Protein AF-A0A1G2Z7C9-F1 (afdb_monomer_lite)

Foldseek 3Di:
DDDDDPPPQDDPDPDDPVRVVVVCVVLPDQDPLSVLLVVVCVVCPLNALVPDDPVVLVVLVVSLCVLVPPDPDPDPLSSLLVSLVSNLSSCLNNVPLVSNLVSLLVNLVSCVVSLVLVCLLVVLLVSLLSCLLSVVLVSSVSSLVSSLVSNPVSDDLVVLLVSLVVVVVVVSQQSSLSSLVSVCPDPPQDLLSNLSSLLSNLLSLLVLLVCLVCVPPPDDDSSNVSSNVSVVVVHDSVVSLVSSVVSLVSSVVSLVVDPDDDPVNVVSVVSSVVSVCVRPVNVVVVVVVVVVVPD

Structure (mmCIF, N/CA/C/O backbone):
data_AF-A0A1G2Z7C9-F1
#
_entry.id   AF-A0A1G2Z7C9-F1
#
loop_
_atom_site.group_PDB
_atom_site.id
_atom_site.type_symbol
_atom_site.label_atom_id
_atom_site.label_alt_id
_atom_site.label_comp_id
_atom_site.label_asym_id
_atom_site.label_entity_id
_atom_site.label_seq_id
_atom_site.pdbx_PDB_ins_code
_atom_site.Cartn_x
_atom_site.Cartn_y
_atom_site.Cartn_z
_atom_site.occupancy
_atom_site.B_iso_or_equiv
_atom_site.auth_seq_id
_atom_site.auth_comp_id
_atom_site.auth_asym_id
_atom_site.auth_atom_id
_atom_site.pdbx_PDB_model_num
ATOM 1 N N . MET A 1 1 ? -18.625 30.211 -4.243 1.00 33.31 1 MET A N 1
ATOM 2 C CA . MET A 1 1 ? -17.433 29.516 -4.780 1.00 33.31 1 MET A CA 1
ATOM 3 C C . MET A 1 1 ? -17.808 28.049 -4.970 1.00 33.31 1 MET A C 1
ATOM 5 O O . MET A 1 1 ? -17.954 27.344 -3.982 1.00 33.31 1 MET A O 1
ATOM 9 N N . LEU A 1 2 ? -18.087 27.620 -6.205 1.00 26.52 2 LEU A N 1
ATOM 10 C CA . LEU A 1 2 ? -18.465 26.236 -6.528 1.00 26.52 2 LEU A CA 1
ATOM 11 C C . LEU A 1 2 ? -17.230 25.333 -6.412 1.00 26.52 2 LEU A C 1
ATOM 13 O O . LEU A 1 2 ? -16.313 25.433 -7.223 1.00 26.52 2 LEU A O 1
ATOM 17 N N . ARG A 1 3 ? -17.193 24.457 -5.404 1.00 28.98 3 ARG A N 1
ATOM 18 C CA . ARG A 1 3 ? -16.236 23.346 -5.352 1.00 28.98 3 ARG A CA 1
ATOM 19 C C . ARG A 1 3 ? -16.891 22.147 -6.029 1.00 28.98 3 ARG A C 1
ATOM 21 O O . ARG A 1 3 ? -17.633 21.406 -5.400 1.00 28.98 3 ARG A O 1
ATOM 28 N N . SER A 1 4 ? -16.651 21.990 -7.328 1.00 27.64 4 SER A N 1
ATOM 29 C CA . SER A 1 4 ? -16.978 20.754 -8.043 1.00 27.64 4 SER A CA 1
ATOM 30 C C . SER A 1 4 ? -16.083 19.643 -7.490 1.00 27.64 4 SER A C 1
ATOM 32 O O . SER A 1 4 ? -14.889 19.599 -7.794 1.00 27.64 4 SER A O 1
ATOM 34 N N . VAL A 1 5 ? -16.644 18.746 -6.684 1.00 32.97 5 VAL A N 1
ATOM 35 C CA . VAL A 1 5 ? -16.007 17.465 -6.379 1.00 32.97 5 VAL A CA 1
ATOM 36 C C . VAL A 1 5 ? -16.444 16.506 -7.480 1.00 32.97 5 VAL A C 1
ATOM 38 O O . VAL A 1 5 ? -17.555 15.986 -7.449 1.00 32.97 5 VAL A O 1
ATOM 41 N N . ARG A 1 6 ? -15.588 16.285 -8.488 1.00 31.97 6 ARG A N 1
ATOM 42 C CA . ARG A 1 6 ? -15.769 15.147 -9.397 1.00 31.97 6 ARG A CA 1
ATOM 43 C C . ARG A 1 6 ? -15.480 13.880 -8.603 1.00 31.97 6 ARG A C 1
ATOM 45 O O . ARG A 1 6 ? -14.330 13.462 -8.480 1.00 31.97 6 ARG A O 1
ATOM 52 N N . LEU A 1 7 ? -16.529 13.295 -8.041 1.00 42.22 7 LEU A N 1
ATOM 53 C CA . LEU A 1 7 ? -16.510 11.919 -7.569 1.00 42.22 7 LEU A CA 1
ATOM 54 C C . LEU A 1 7 ? -16.530 11.032 -8.819 1.00 42.22 7 LEU A C 1
ATOM 56 O O . LEU A 1 7 ? -17.586 10.670 -9.327 1.00 42.22 7 LEU A O 1
ATOM 60 N N . TYR A 1 8 ? -15.349 10.775 -9.384 1.00 36.31 8 TYR A N 1
ATOM 61 C CA . TYR A 1 8 ? -15.195 9.834 -10.492 1.00 36.31 8 TYR A CA 1
ATOM 62 C C . TYR A 1 8 ? -15.723 8.459 -10.037 1.00 36.31 8 TYR A C 1
ATOM 64 O O . TYR A 1 8 ? -15.252 7.953 -9.020 1.00 36.31 8 TYR A O 1
ATOM 72 N N . ASN A 1 9 ? -16.676 7.895 -10.793 1.00 41.56 9 ASN A N 1
ATOM 73 C CA . ASN A 1 9 ? -17.298 6.55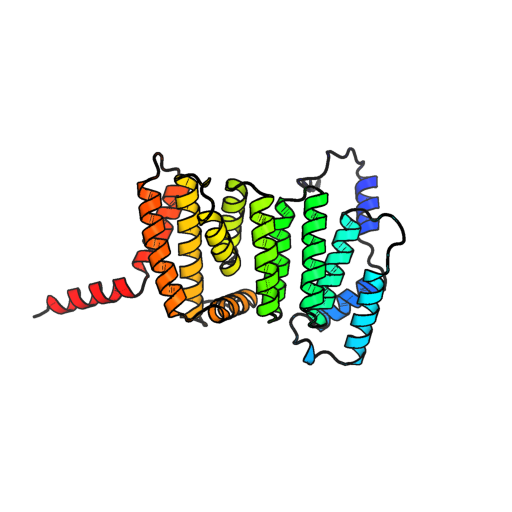8 -10.665 1.00 41.56 9 ASN A CA 1
ATOM 74 C C . ASN A 1 9 ? -18.692 6.451 -10.020 1.00 41.56 9 ASN A C 1
ATOM 76 O O . ASN A 1 9 ? -19.153 5.332 -9.817 1.00 41.56 9 ASN A O 1
ATOM 80 N N . PHE A 1 10 ? -19.418 7.543 -9.774 1.00 50.00 10 PHE A N 1
ATOM 81 C CA . PHE A 1 10 ? -20.865 7.427 -9.548 1.00 50.00 10 PHE A CA 1
ATOM 82 C C . PHE A 1 10 ? -21.634 7.819 -10.809 1.00 50.00 10 PHE A C 1
ATOM 84 O O . PHE A 1 10 ? -21.245 8.754 -11.509 1.00 50.00 10 PHE A O 1
ATOM 91 N N . ILE A 1 11 ? -22.696 7.057 -11.095 1.00 49.88 11 ILE A N 1
ATOM 92 C CA . ILE A 1 11 ? -23.750 7.361 -12.073 1.00 49.88 11 ILE A CA 1
ATOM 93 C C . ILE A 1 11 ? -24.030 8.864 -12.026 1.00 49.88 11 ILE A C 1
ATOM 95 O O . ILE A 1 11 ? -24.135 9.415 -10.927 1.00 49.88 11 ILE A O 1
ATOM 99 N N . GLU A 1 12 ? -24.121 9.517 -13.188 1.00 50.78 12 GLU A N 1
ATOM 100 C CA . GLU A 1 12 ? -24.500 10.927 -13.266 1.00 50.78 12 GLU A CA 1
ATOM 101 C C . GLU A 1 12 ? -25.836 11.097 -12.538 1.00 50.78 12 GLU A C 1
ATOM 103 O O . GLU A 1 12 ? -26.886 10.640 -12.983 1.00 50.78 12 GLU A O 1
ATOM 108 N N . CYS A 1 13 ? -25.754 11.636 -11.326 1.00 59.03 13 CYS A N 1
ATOM 109 C CA . CYS A 1 13 ? -26.887 11.796 -10.443 1.00 59.03 13 CYS A CA 1
ATOM 110 C C . CYS A 1 13 ? -27.314 13.247 -10.568 1.00 59.03 13 CYS A C 1
ATOM 112 O O . CYS A 1 13 ? -26.592 14.151 -10.136 1.00 59.03 13 CYS A O 1
ATOM 114 N N . GLU A 1 14 ? -28.480 13.471 -11.168 1.00 70.94 14 GLU A N 1
ATOM 115 C CA . GLU A 1 14 ? -29.161 14.757 -11.084 1.00 70.94 14 GLU A CA 1
ATOM 116 C C . GLU A 1 14 ? -29.649 14.950 -9.644 1.00 70.94 14 GLU A C 1
ATOM 118 O O . GLU A 1 14 ? -30.788 14.654 -9.291 1.00 70.94 14 GLU A O 1
ATOM 123 N N . ALA A 1 15 ? -28.743 15.408 -8.783 1.00 77.06 15 ALA A N 1
ATOM 124 C CA . ALA A 1 15 ? -29.046 15.784 -7.415 1.00 77.06 15 ALA A CA 1
ATOM 125 C C . ALA A 1 15 ? -29.027 17.307 -7.291 1.00 77.06 15 ALA A C 1
ATOM 127 O O . ALA A 1 15 ? -28.063 17.981 -7.666 1.00 77.06 15 ALA A O 1
ATOM 128 N N . VAL A 1 16 ? -30.084 17.865 -6.712 1.00 87.06 16 VAL A N 1
ATOM 129 C CA . VAL A 1 16 ? -30.107 19.281 -6.334 1.00 87.06 16 VAL A CA 1
ATOM 130 C C . VAL A 1 16 ? -29.111 19.486 -5.187 1.00 87.06 16 VAL A C 1
ATOM 132 O O . VAL A 1 16 ? -28.965 18.616 -4.331 1.00 87.06 16 VAL A O 1
ATOM 135 N N . MET A 1 17 ? -28.454 20.649 -5.113 1.00 81.44 17 MET A N 1
ATOM 136 C CA . MET A 1 17 ? -27.475 20.963 -4.054 1.00 81.44 17 MET A CA 1
ATOM 137 C C . MET A 1 17 ? -27.990 20.633 -2.641 1.00 81.44 17 MET A C 1
ATOM 139 O O . MET A 1 17 ? -27.261 20.075 -1.828 1.00 81.44 17 MET A O 1
ATOM 143 N N . ALA A 1 18 ? -29.273 20.895 -2.374 1.00 84.00 18 ALA A N 1
ATOM 144 C CA . ALA A 1 18 ? -29.915 20.572 -1.102 1.00 84.00 18 ALA A CA 1
ATOM 145 C C . ALA A 1 18 ? -29.929 19.062 -0.784 1.00 84.00 18 ALA A C 1
ATOM 147 O O . ALA A 1 18 ? -29.776 18.687 0.374 1.00 84.00 18 ALA A O 1
ATOM 148 N N . GLN A 1 19 ? -30.078 18.193 -1.789 1.00 80.69 19 GLN A N 1
ATOM 149 C CA . GLN A 1 19 ? -30.014 16.737 -1.618 1.00 80.69 19 GLN A CA 1
ATOM 150 C C . GLN A 1 19 ? -28.581 16.280 -1.340 1.00 80.69 19 GLN A C 1
ATOM 152 O O . GLN A 1 19 ? -28.369 15.461 -0.451 1.00 80.69 19 GLN A O 1
ATOM 157 N N . ILE A 1 20 ? -27.597 16.858 -2.039 1.00 80.38 20 ILE A N 1
ATOM 158 C CA . ILE A 1 20 ? -26.174 16.584 -1.788 1.00 80.38 20 ILE A CA 1
ATOM 159 C C . ILE A 1 20 ? -25.810 16.989 -0.359 1.00 80.38 20 ILE A C 1
ATOM 161 O O . ILE A 1 20 ? -25.174 16.218 0.352 1.00 80.38 20 ILE A O 1
ATOM 165 N N . GLU A 1 21 ? -26.236 18.170 0.092 1.00 80.88 21 GLU A N 1
ATOM 166 C CA . GLU A 1 21 ? -26.001 18.618 1.464 1.00 80.88 21 GLU A CA 1
ATOM 167 C C . GLU A 1 21 ? -26.726 17.758 2.500 1.00 80.88 21 GLU A C 1
ATOM 169 O O . GLU A 1 21 ? -26.152 17.467 3.547 1.00 80.88 21 GLU A O 1
ATOM 174 N N . ALA A 1 22 ? -27.972 17.356 2.237 1.00 82.56 22 ALA A N 1
ATOM 175 C CA . ALA A 1 22 ? -28.731 16.499 3.141 1.00 82.56 22 ALA A CA 1
ATOM 176 C C . ALA A 1 22 ? -28.072 15.121 3.288 1.00 82.56 22 ALA A C 1
ATOM 178 O O . ALA A 1 22 ? -27.868 14.664 4.413 1.00 82.56 22 ALA A O 1
ATOM 179 N N . GLU A 1 23 ? -27.663 14.496 2.181 1.00 78.88 23 GLU A N 1
ATOM 180 C CA . GLU A 1 23 ? -26.933 13.227 2.214 1.00 78.88 23 GLU A CA 1
ATOM 181 C C . GLU A 1 23 ? -25.545 13.389 2.830 1.00 78.88 23 GLU A C 1
ATOM 183 O O . GLU A 1 23 ? -25.156 12.580 3.666 1.00 78.88 23 GLU A O 1
ATOM 188 N N . ALA A 1 24 ? -24.814 14.463 2.517 1.00 77.81 24 ALA A N 1
ATOM 189 C CA . ALA A 1 24 ? -23.530 14.744 3.151 1.00 77.81 24 ALA A CA 1
ATOM 190 C C . ALA A 1 24 ? -23.682 14.890 4.670 1.00 77.81 24 ALA A C 1
ATOM 192 O O . ALA A 1 24 ? -22.911 14.286 5.409 1.00 77.81 24 ALA A O 1
ATOM 193 N N . ARG A 1 25 ? -24.703 15.615 5.153 1.00 79.75 25 ARG A N 1
ATOM 194 C CA . ARG A 1 25 ? -25.000 15.734 6.591 1.00 79.75 25 ARG A CA 1
ATOM 195 C C . ARG A 1 25 ? -25.340 14.377 7.198 1.00 79.75 25 ARG A C 1
ATOM 197 O O . ARG A 1 25 ? -24.748 14.018 8.214 1.00 79.75 25 ARG A O 1
ATOM 204 N N . ARG A 1 26 ? -26.219 13.607 6.546 1.00 79.31 26 ARG A N 1
ATOM 205 C CA . ARG A 1 26 ? -26.619 12.260 6.981 1.00 79.31 26 ARG A CA 1
ATOM 206 C C . ARG A 1 26 ? -25.425 11.310 7.076 1.00 79.31 26 ARG A C 1
ATOM 208 O O . ARG A 1 26 ? -25.323 10.560 8.038 1.00 79.31 26 ARG A O 1
ATOM 215 N N . HIS A 1 27 ? -24.504 11.376 6.120 1.00 71.88 27 HIS A N 1
ATOM 216 C CA . HIS A 1 27 ? -23.297 10.552 6.083 1.00 71.88 27 HIS A CA 1
ATOM 217 C C . HIS A 1 27 ? -22.156 11.080 6.965 1.00 71.88 27 HIS A C 1
ATOM 219 O O . HIS A 1 27 ? -21.284 10.304 7.349 1.00 71.88 27 HIS A O 1
ATOM 225 N N . SER A 1 28 ? -22.159 12.372 7.304 1.00 74.06 28 SER A N 1
ATOM 226 C CA . SER A 1 28 ? -21.161 12.993 8.186 1.00 74.06 28 SER A CA 1
ATOM 227 C C . SER A 1 28 ? -21.458 12.825 9.676 1.00 74.06 28 SER A C 1
ATOM 229 O O . SER A 1 28 ? -20.576 13.077 10.495 1.00 74.06 28 SER A O 1
ATOM 231 N N . ALA A 1 29 ? -22.683 12.430 10.037 1.00 79.38 29 ALA A N 1
ATOM 232 C CA . ALA A 1 29 ? -23.044 12.202 11.426 1.00 79.38 29 ALA A CA 1
ATOM 233 C C . ALA A 1 29 ? -22.283 10.982 11.968 1.00 79.38 29 ALA A C 1
ATOM 235 O O . ALA A 1 29 ? -22.366 9.878 11.422 1.00 79.38 29 ALA A O 1
ATOM 236 N N . PHE A 1 30 ? -21.522 11.204 13.036 1.00 83.56 30 PHE A N 1
ATOM 237 C CA . PHE A 1 30 ? -20.891 10.144 13.809 1.00 83.56 30 PHE A CA 1
ATOM 238 C C . PHE A 1 30 ? -21.824 9.778 14.959 1.00 83.56 30 PHE A C 1
ATOM 240 O O . PHE A 1 30 ? -22.215 10.641 15.747 1.00 83.56 30 PHE A O 1
ATOM 247 N N . GLU A 1 31 ? -22.197 8.507 15.040 1.00 90.19 31 GLU A N 1
ATOM 248 C CA . GLU A 1 31 ? -22.935 7.979 16.181 1.00 90.19 31 GLU A CA 1
ATOM 249 C C . GLU A 1 31 ? -22.009 7.877 17.402 1.00 90.19 31 GLU A C 1
ATOM 251 O O . GLU A 1 31 ? -20.783 7.949 17.282 1.00 90.19 31 GLU A O 1
ATOM 256 N N . ALA A 1 32 ? -22.577 7.683 18.596 1.00 94.25 32 ALA A N 1
ATOM 257 C CA . ALA A 1 32 ? -21.791 7.590 19.830 1.00 94.25 32 ALA A CA 1
ATOM 258 C C . ALA A 1 32 ? -20.689 6.513 19.744 1.00 94.25 32 ALA A C 1
ATOM 260 O O . ALA A 1 32 ? -19.557 6.751 20.159 1.00 94.25 32 ALA A O 1
ATOM 261 N N . ASN A 1 33 ? -20.991 5.368 19.123 1.00 95.44 33 ASN A N 1
ATOM 262 C CA . ASN A 1 33 ? -20.024 4.288 18.922 1.00 95.44 33 ASN A CA 1
ATOM 263 C C . ASN A 1 33 ? -18.947 4.638 17.886 1.00 95.44 33 ASN A C 1
ATOM 265 O O . ASN A 1 33 ? -17.791 4.259 18.066 1.00 95.44 33 ASN A O 1
ATOM 269 N N . ASP A 1 34 ? -19.287 5.394 16.834 1.00 93.25 34 ASP A N 1
ATOM 270 C CA . ASP A 1 34 ? -18.282 5.882 15.884 1.00 93.25 34 ASP A CA 1
ATOM 271 C C . ASP A 1 34 ? -17.302 6.838 16.579 1.00 93.25 34 ASP A C 1
ATOM 273 O O . ASP A 1 34 ? -16.087 6.741 16.392 1.00 93.25 34 ASP A O 1
ATOM 277 N N . MET A 1 35 ? -17.832 7.759 17.392 1.00 95.69 35 MET A N 1
ATOM 278 C CA . MET A 1 35 ? -17.025 8.710 18.155 1.00 95.69 35 MET A CA 1
ATOM 279 C C . MET A 1 35 ? -16.110 7.981 19.132 1.00 95.69 35 MET A C 1
ATOM 281 O O . MET A 1 35 ? -14.910 8.248 19.148 1.00 95.69 35 MET A O 1
ATOM 285 N N . LYS A 1 36 ? -16.642 6.994 19.861 1.00 97.69 36 LYS A N 1
ATOM 286 C CA . LYS A 1 36 ? -15.849 6.205 20.802 1.00 97.69 36 LYS A CA 1
ATOM 287 C C . LYS A 1 36 ? -14.743 5.407 20.109 1.00 97.69 36 LYS A C 1
ATOM 289 O O . LYS A 1 36 ? -13.610 5.397 20.583 1.00 97.69 36 LYS A O 1
ATOM 294 N N . CYS A 1 37 ? -15.037 4.784 18.966 1.00 96.94 37 CYS A N 1
ATOM 295 C CA . CYS A 1 37 ? -14.026 4.098 18.160 1.00 96.94 37 CYS A CA 1
ATOM 296 C C . CYS A 1 37 ? -12.919 5.060 17.709 1.00 96.94 37 CYS A C 1
ATOM 298 O O . CYS A 1 37 ? -11.742 4.713 17.750 1.00 96.94 37 CYS A O 1
ATOM 300 N N . ARG A 1 38 ? -13.284 6.277 17.291 1.00 96.06 38 ARG A N 1
ATOM 301 C CA . ARG A 1 38 ? -12.324 7.296 16.858 1.00 96.06 38 ARG A CA 1
ATOM 302 C C . ARG A 1 38 ? -11.450 7.805 18.004 1.00 96.06 38 ARG A C 1
ATOM 304 O O . ARG A 1 38 ? -10.264 8.024 17.783 1.00 96.06 38 ARG A O 1
ATOM 311 N N . GLU A 1 39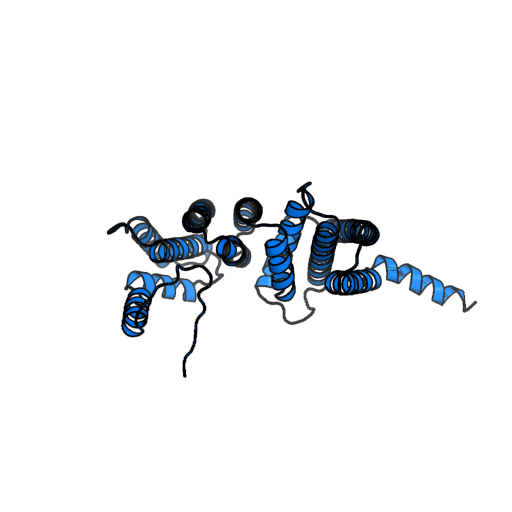 ? -12.017 8.006 19.190 1.00 97.81 39 GLU A N 1
ATOM 312 C CA . GLU A 1 39 ? -11.263 8.386 20.392 1.00 97.81 39 GLU A CA 1
ATOM 313 C C . GLU A 1 39 ? -10.192 7.342 20.711 1.00 97.81 39 GLU A C 1
ATOM 315 O O . GLU A 1 39 ? -9.017 7.690 20.808 1.00 97.81 39 GLU A O 1
ATOM 320 N N . LEU A 1 40 ? -10.581 6.063 20.756 1.00 98.12 40 LEU A N 1
ATOM 321 C CA . LEU A 1 40 ? -9.652 4.956 20.987 1.00 98.12 40 LEU A CA 1
ATOM 322 C C . LEU A 1 40 ? -8.604 4.859 19.873 1.00 98.12 40 LEU A C 1
ATOM 324 O O . LEU A 1 40 ? -7.423 4.694 20.158 1.00 98.12 40 LEU A O 1
ATOM 328 N N . LEU A 1 41 ? -8.998 5.031 18.607 1.00 97.06 41 LEU A N 1
ATOM 329 C CA . LEU A 1 41 ? -8.052 5.022 17.491 1.00 97.06 41 LEU A CA 1
ATOM 330 C C . LEU A 1 41 ? -6.995 6.119 17.624 1.00 97.06 41 LEU A C 1
ATOM 332 O O . LEU A 1 41 ? -5.829 5.857 17.363 1.00 97.06 41 LEU A O 1
ATOM 336 N N . LEU A 1 42 ? -7.382 7.335 18.017 1.00 97.00 42 LEU A N 1
ATOM 337 C CA . LEU A 1 42 ? -6.440 8.439 18.225 1.00 97.00 42 LEU A CA 1
ATOM 338 C C . LEU A 1 42 ? -5.539 8.199 19.439 1.00 97.00 42 LEU A C 1
ATOM 340 O O . LEU A 1 42 ? -4.358 8.535 19.399 1.00 97.00 42 LEU A O 1
ATOM 344 N N . GLU A 1 43 ? -6.084 7.616 20.503 1.00 98.00 43 GLU A N 1
ATOM 345 C CA . GLU A 1 43 ? -5.342 7.294 21.720 1.00 98.00 43 GLU A CA 1
ATOM 346 C C . GLU A 1 43 ? -4.327 6.162 21.511 1.00 98.00 43 GLU A C 1
ATOM 348 O O . GLU A 1 43 ? -3.230 6.198 22.079 1.00 98.00 43 GLU A O 1
ATOM 353 N N . TYR A 1 44 ? -4.671 5.174 20.683 1.00 97.81 44 TYR A N 1
ATOM 354 C CA . TYR A 1 44 ? -3.896 3.952 20.479 1.00 97.81 44 TYR A CA 1
ATOM 355 C C . TYR A 1 44 ? -3.211 3.863 19.112 1.00 97.81 44 TYR A C 1
ATOM 357 O O . TYR A 1 44 ? -2.609 2.834 18.820 1.00 97.81 44 TYR A O 1
ATOM 365 N N . TRP A 1 45 ? -3.252 4.917 18.289 1.00 96.75 45 TRP A N 1
ATOM 366 C CA . TRP A 1 45 ? -2.682 4.913 16.937 1.00 96.75 45 TRP A CA 1
ATOM 367 C C . TRP A 1 45 ? -1.227 4.426 16.931 1.00 96.75 45 TRP A C 1
ATOM 369 O O . TRP A 1 45 ? -0.363 5.037 17.561 1.00 96.75 45 TRP A O 1
ATOM 379 N N . LEU A 1 46 ? -0.975 3.328 16.208 1.00 94.75 46 LEU A N 1
ATOM 380 C CA . LEU A 1 46 ? 0.335 2.677 16.057 1.00 94.75 46 LEU A CA 1
ATOM 381 C C . LEU A 1 46 ? 0.984 2.190 17.364 1.00 94.75 46 LEU A C 1
ATOM 383 O O . LEU A 1 46 ? 2.179 1.887 17.378 1.00 94.75 46 LEU A O 1
ATOM 387 N N . LYS A 1 47 ? 0.225 2.080 18.459 1.00 95.81 47 LYS A N 1
ATOM 388 C CA . LYS A 1 47 ? 0.704 1.406 19.670 1.00 95.81 47 LYS A CA 1
ATOM 389 C C . LYS A 1 47 ? 0.673 -0.106 19.475 1.00 95.81 47 LYS A C 1
ATOM 391 O O . LYS A 1 47 ? -0.139 -0.628 18.715 1.00 95.81 47 LYS A O 1
ATOM 396 N N . ASN A 1 48 ? 1.543 -0.830 20.175 1.00 95.44 48 ASN A N 1
ATOM 397 C CA . ASN A 1 48 ? 1.455 -2.285 20.178 1.00 95.44 48 ASN A CA 1
ATOM 398 C C . ASN A 1 48 ? 0.116 -2.688 20.831 1.00 95.44 48 ASN A C 1
ATOM 400 O O . ASN A 1 48 ? -0.196 -2.161 21.901 1.00 95.44 48 ASN A O 1
ATOM 404 N N . PRO A 1 49 ? -0.672 -3.614 20.251 1.00 96.06 49 PRO A N 1
ATOM 405 C CA . PRO A 1 49 ? -1.897 -4.116 20.879 1.00 96.06 49 PRO A CA 1
ATOM 406 C C . PRO A 1 49 ? -1.711 -4.594 22.329 1.00 96.06 49 PRO A C 1
ATOM 408 O O . PRO A 1 49 ? -2.633 -4.501 23.137 1.00 96.06 49 PRO A O 1
ATOM 411 N N . GLN A 1 50 ? -0.510 -5.065 22.687 1.00 96.69 50 GLN A N 1
ATOM 412 C CA . GLN A 1 50 ? -0.162 -5.480 24.053 1.00 96.69 50 GLN A CA 1
ATOM 413 C C . GLN A 1 50 ? -0.074 -4.315 25.054 1.00 96.69 50 GLN A C 1
ATOM 415 O O . GLN A 1 50 ? -0.191 -4.546 26.256 1.00 96.69 50 GLN A O 1
ATOM 420 N N . ASP A 1 51 ? 0.094 -3.081 24.573 1.00 97.31 51 ASP A N 1
ATOM 421 C CA . ASP A 1 51 ? 0.186 -1.871 25.397 1.00 97.31 51 ASP A CA 1
ATOM 422 C C . ASP A 1 51 ? -1.194 -1.253 25.695 1.00 97.31 51 ASP A C 1
ATOM 424 O O . ASP A 1 51 ? -1.286 -0.258 26.419 1.00 97.31 51 ASP A O 1
ATOM 428 N N . ILE A 1 52 ? -2.279 -1.804 25.135 1.00 97.69 52 ILE A N 1
ATOM 429 C CA . ILE A 1 52 ? -3.637 -1.291 25.345 1.00 97.69 52 ILE A CA 1
ATOM 430 C C . ILE A 1 52 ? -4.185 -1.804 26.689 1.00 97.69 52 ILE A C 1
ATOM 432 O O . ILE A 1 52 ? -4.205 -3.016 26.926 1.00 97.69 52 ILE A O 1
ATOM 436 N N . PRO A 1 53 ? -4.685 -0.920 27.577 1.00 98.19 53 PRO A N 1
ATOM 437 C CA . PRO A 1 53 ? -5.277 -1.317 28.848 1.00 98.19 53 PRO A CA 1
ATOM 438 C C . PRO A 1 53 ? -6.422 -2.332 28.674 1.00 98.19 53 PRO A C 1
ATOM 440 O O . PRO A 1 53 ? -7.271 -2.155 27.797 1.00 98.19 53 PRO A O 1
ATOM 443 N N . PRO A 1 54 ? -6.549 -3.348 29.553 1.00 98.00 54 PRO A N 1
ATOM 444 C CA . PRO A 1 54 ? -7.594 -4.371 29.431 1.00 98.00 54 PRO A CA 1
ATOM 445 C C . PRO A 1 54 ? -9.031 -3.828 29.352 1.00 98.00 54 PRO A C 1
ATOM 447 O O . PRO A 1 54 ? -9.877 -4.419 28.681 1.00 98.00 54 PRO A O 1
ATOM 450 N N . ALA A 1 55 ? -9.316 -2.704 30.020 1.00 97.94 55 ALA A N 1
ATOM 451 C CA . ALA A 1 55 ? -10.625 -2.049 29.967 1.00 97.94 55 ALA A CA 1
ATOM 452 C C . ALA A 1 55 ? -10.961 -1.533 28.555 1.00 97.94 55 ALA A C 1
ATOM 454 O O . ALA A 1 55 ? -12.075 -1.732 28.064 1.00 97.94 55 ALA A O 1
ATOM 455 N N . ASP A 1 56 ? -9.983 -0.944 27.869 1.00 98.44 56 ASP A N 1
ATOM 456 C CA . ASP A 1 56 ? -10.163 -0.458 26.504 1.00 98.44 56 ASP A CA 1
ATOM 457 C C . ASP A 1 56 ? -10.165 -1.602 25.498 1.00 98.44 56 ASP A C 1
ATOM 459 O O . ASP A 1 56 ? -10.955 -1.575 24.561 1.00 98.44 56 ASP A O 1
ATOM 463 N N . VAL A 1 57 ? -9.402 -2.675 25.737 1.00 98.38 57 VAL A N 1
ATOM 464 C CA . VAL A 1 57 ? -9.510 -3.908 24.940 1.00 98.38 57 VAL A CA 1
ATOM 465 C C . VAL A 1 57 ? -10.934 -4.477 24.987 1.00 98.38 57 VAL A C 1
ATOM 467 O O . VAL A 1 57 ? -11.470 -4.886 23.956 1.00 98.38 57 VAL A O 1
ATOM 470 N N . ASN A 1 58 ? -11.583 -4.487 26.155 1.00 98.25 58 ASN A N 1
ATOM 471 C CA . ASN A 1 58 ? -12.981 -4.917 26.259 1.00 98.25 58 ASN A CA 1
ATOM 472 C C . ASN A 1 58 ? -13.918 -3.977 25.490 1.00 98.25 58 ASN A C 1
ATOM 474 O O . ASN A 1 58 ? -14.753 -4.454 24.723 1.00 98.25 58 ASN A O 1
ATOM 478 N N . THR A 1 59 ? -13.708 -2.664 25.601 1.00 98.44 59 THR A N 1
ATOM 479 C CA . THR A 1 59 ? -14.473 -1.665 24.838 1.00 98.44 59 THR A CA 1
ATOM 480 C C . THR A 1 59 ? -14.312 -1.860 23.324 1.00 98.44 59 THR A C 1
ATOM 482 O O . THR A 1 59 ? -15.294 -1.850 22.586 1.00 98.44 59 THR A O 1
ATOM 485 N N . LEU A 1 60 ? -13.092 -2.106 22.839 1.00 98.50 60 LEU A N 1
ATOM 486 C CA . LEU A 1 60 ? -12.811 -2.390 21.429 1.00 98.50 60 LEU A CA 1
ATOM 487 C C . LEU A 1 60 ? -13.539 -3.652 20.945 1.00 98.50 60 LEU A C 1
ATOM 489 O O . LEU A 1 60 ? -14.101 -3.660 19.849 1.00 98.50 60 LEU A O 1
ATOM 493 N N . ARG A 1 61 ? -13.584 -4.710 21.765 1.00 98.44 61 ARG A N 1
ATOM 494 C CA . ARG A 1 61 ? -14.333 -5.939 21.448 1.00 98.44 61 ARG A CA 1
ATOM 495 C C . ARG A 1 61 ? -15.836 -5.691 21.376 1.00 98.44 61 ARG A C 1
ATOM 497 O O . ARG A 1 61 ? -16.480 -6.193 20.457 1.00 98.44 61 ARG A O 1
ATOM 504 N N . GLU A 1 62 ? -16.389 -4.920 22.307 1.00 98.25 62 GLU A N 1
ATOM 505 C CA . GLU A 1 62 ? -17.803 -4.530 22.302 1.00 98.25 62 GLU A CA 1
ATOM 506 C C . GLU A 1 62 ? -18.157 -3.713 21.057 1.00 98.25 62 GLU A C 1
ATOM 508 O O . GLU A 1 62 ? -19.135 -4.026 20.375 1.00 98.25 62 GLU A O 1
ATOM 513 N N . LEU A 1 63 ? -17.320 -2.735 20.698 1.00 98.06 63 LEU A N 1
ATOM 514 C CA . LEU A 1 63 ? -17.470 -1.963 19.465 1.00 98.06 63 LEU A CA 1
ATOM 515 C C . LEU A 1 63 ? -17.403 -2.866 18.231 1.00 98.06 63 LEU A C 1
ATOM 517 O O . LEU A 1 63 ? -18.254 -2.754 17.350 1.00 98.06 63 LEU A O 1
ATOM 521 N N . ARG A 1 64 ? -16.452 -3.807 18.175 1.00 97.94 64 ARG A N 1
ATOM 522 C CA . ARG A 1 64 ? -16.339 -4.756 17.059 1.00 97.94 64 ARG A CA 1
ATOM 523 C C . ARG A 1 64 ? -17.596 -5.608 16.914 1.00 97.94 64 ARG A C 1
ATOM 525 O O . ARG A 1 64 ? -18.124 -5.722 15.811 1.00 97.94 64 ARG A O 1
ATOM 532 N N . MET A 1 65 ? -18.115 -6.153 18.017 1.00 97.00 65 MET A N 1
ATOM 533 C CA . MET A 1 65 ? -19.376 -6.905 18.015 1.00 97.00 65 MET A CA 1
ATOM 534 C C . MET A 1 65 ? -20.554 -6.040 17.563 1.00 97.00 65 MET A C 1
ATOM 536 O O . MET A 1 65 ? -21.374 -6.494 16.767 1.00 97.00 65 MET A O 1
ATOM 540 N N . HIS A 1 66 ? -20.621 -4.790 18.028 1.00 95.94 66 HIS A N 1
ATOM 541 C CA . HIS A 1 66 ? -21.650 -3.846 17.614 1.00 95.94 66 HIS A CA 1
ATOM 542 C C . HIS A 1 66 ? -21.607 -3.607 16.100 1.00 95.94 66 HIS A C 1
ATOM 544 O O . HIS A 1 66 ? -22.598 -3.850 15.416 1.00 95.94 66 HIS A O 1
ATOM 550 N N . PHE A 1 67 ? -20.459 -3.204 15.550 1.00 94.88 67 PHE A N 1
ATOM 551 C CA . PHE A 1 67 ? -20.342 -2.928 14.118 1.00 94.88 67 PHE A CA 1
ATOM 552 C C . PHE A 1 67 ? -20.536 -4.179 13.258 1.00 94.88 67 PHE A C 1
ATOM 554 O O . PHE A 1 67 ? -21.140 -4.073 12.195 1.00 94.88 67 PHE A O 1
ATOM 561 N N . ALA A 1 68 ? -20.110 -5.360 13.711 1.00 94.38 68 ALA A N 1
ATOM 562 C CA . ALA A 1 68 ? -20.381 -6.615 13.011 1.00 94.38 68 ALA A CA 1
ATOM 563 C C . ALA A 1 68 ? -21.881 -6.982 13.012 1.00 94.38 68 ALA A C 1
ATOM 565 O O . ALA A 1 68 ? -22.383 -7.525 12.028 1.00 94.38 68 ALA A O 1
ATOM 566 N N . GLY A 1 69 ? -22.601 -6.670 14.097 1.00 91.12 69 GLY A N 1
ATOM 567 C CA . GLY A 1 69 ? -24.020 -6.993 14.278 1.00 91.12 69 GLY A CA 1
ATOM 568 C C . GLY A 1 69 ? -25.007 -5.984 13.681 1.00 91.12 69 GLY A C 1
ATOM 569 O O . GLY A 1 69 ? -26.164 -6.333 13.437 1.00 91.12 69 GLY A O 1
ATOM 570 N N . THR A 1 70 ? -24.593 -4.742 13.418 1.00 82.62 70 THR A N 1
ATOM 571 C CA . THR A 1 70 ? -25.486 -3.710 12.872 1.00 82.62 70 THR A CA 1
ATOM 572 C C . THR A 1 70 ? -25.855 -4.023 11.415 1.00 82.62 70 THR A C 1
ATOM 574 O O . THR A 1 70 ? -25.081 -3.801 10.479 1.00 82.62 70 THR A O 1
ATOM 577 N N . SER A 1 71 ? -27.071 -4.546 11.227 1.00 66.88 71 SER A N 1
ATOM 578 C CA . SER A 1 71 ? -27.701 -4.842 9.931 1.00 66.88 71 SER A CA 1
ATOM 579 C C . SER A 1 71 ? -29.180 -4.429 9.938 1.00 66.88 71 SER A C 1
ATOM 581 O O . SER A 1 71 ? -30.072 -5.260 9.789 1.00 66.88 71 SER A O 1
ATOM 583 N N . THR A 1 72 ? -29.475 -3.150 10.176 1.00 52.22 72 THR A N 1
ATOM 584 C CA . THR A 1 72 ? -30.859 -2.681 10.401 1.00 52.22 72 THR A CA 1
ATOM 585 C C . THR A 1 72 ? -31.604 -2.211 9.140 1.00 52.22 72 THR A C 1
ATOM 587 O O . THR A 1 72 ? -32.796 -1.936 9.202 1.00 52.22 72 THR A O 1
ATOM 590 N N . ALA A 1 73 ? -30.956 -2.192 7.976 1.00 63.53 73 ALA A N 1
ATOM 591 C CA . ALA A 1 73 ? -31.543 -1.986 6.643 1.00 63.53 73 ALA A CA 1
ATOM 592 C C . ALA A 1 73 ? -30.542 -2.518 5.598 1.00 63.53 73 ALA A C 1
ATOM 594 O O . ALA A 1 73 ? -29.377 -2.661 5.971 1.00 63.53 73 ALA A O 1
ATOM 595 N N . PRO A 1 74 ? -30.912 -2.799 4.327 1.00 69.00 74 PRO A N 1
ATOM 596 C CA . PRO A 1 74 ? -29.915 -3.084 3.294 1.00 69.00 74 PRO A CA 1
ATOM 597 C C . PRO A 1 74 ? -28.999 -1.857 3.169 1.00 69.00 74 PRO A C 1
ATOM 599 O O . PRO A 1 74 ? -29.440 -0.825 2.654 1.00 69.00 74 PRO A O 1
ATOM 602 N N . PRO A 1 75 ? -27.760 -1.903 3.694 1.00 76.06 75 PRO A N 1
ATOM 603 C CA . PRO A 1 75 ? -26.933 -0.715 3.766 1.00 76.06 75 PRO A CA 1
ATOM 604 C C . PRO A 1 75 ? -26.480 -0.384 2.352 1.00 76.06 75 PRO A C 1
ATOM 606 O O . PRO A 1 75 ? -26.161 -1.284 1.568 1.00 76.06 75 PRO A O 1
ATOM 609 N N . ASN A 1 76 ? -26.417 0.902 2.016 1.00 86.88 76 ASN A N 1
ATOM 610 C CA . ASN A 1 76 ? -25.802 1.280 0.750 1.00 86.88 76 ASN A CA 1
ATOM 611 C C . ASN A 1 76 ? -24.290 0.974 0.778 1.00 86.88 76 ASN A C 1
ATOM 613 O O . ASN A 1 76 ? -23.694 0.755 1.838 1.00 86.88 76 ASN A O 1
ATOM 617 N N . ALA A 1 77 ? -23.651 0.955 -0.394 1.00 88.19 77 ALA A N 1
ATOM 618 C CA . ALA A 1 77 ? -22.229 0.630 -0.510 1.00 88.19 77 ALA A CA 1
ATOM 619 C C . ALA A 1 77 ? -21.341 1.511 0.387 1.00 88.19 77 ALA A C 1
ATOM 621 O O . ALA A 1 77 ? -20.404 1.010 1.002 1.00 88.19 77 ALA A O 1
ATOM 622 N N . GLY A 1 78 ? -21.670 2.800 0.526 1.00 88.06 78 GLY A N 1
ATOM 623 C CA . GLY A 1 78 ? -20.942 3.732 1.387 1.00 88.06 78 GLY A CA 1
ATOM 624 C C . GLY A 1 78 ? -21.039 3.386 2.875 1.00 88.06 78 GLY A C 1
ATOM 625 O O . GLY A 1 78 ? -20.029 3.409 3.574 1.00 88.06 78 GLY A O 1
ATOM 626 N N . GLN A 1 79 ? -22.224 3.011 3.362 1.00 87.44 79 GLN A N 1
ATOM 627 C CA . GLN A 1 79 ? -22.422 2.562 4.746 1.00 87.44 79 GLN A CA 1
ATOM 628 C C . GLN A 1 79 ? -21.680 1.253 5.024 1.00 87.44 79 GLN A C 1
ATOM 630 O O . GLN A 1 79 ? -21.018 1.132 6.054 1.00 87.44 79 GLN A O 1
ATOM 635 N N . ASN A 1 80 ? -21.723 0.304 4.084 1.00 91.12 80 ASN A N 1
ATOM 636 C CA . ASN A 1 80 ? -20.961 -0.939 4.195 1.00 91.12 80 ASN A CA 1
ATOM 637 C C . ASN A 1 80 ? -19.447 -0.683 4.194 1.00 91.12 80 ASN A C 1
ATOM 639 O O . ASN A 1 80 ? -18.737 -1.273 5.004 1.00 91.12 80 ASN A O 1
ATOM 643 N N . LEU A 1 81 ? -18.957 0.227 3.346 1.00 91.88 81 LEU A N 1
ATOM 644 C CA . LEU A 1 81 ? -17.545 0.615 3.323 1.00 91.88 81 LEU A CA 1
ATOM 645 C C . LEU A 1 81 ? -17.124 1.300 4.624 1.00 91.88 81 LEU A C 1
ATOM 647 O O . LEU A 1 81 ? -16.074 0.959 5.160 1.00 91.88 81 LEU A O 1
ATOM 651 N N . LYS A 1 82 ? -17.938 2.223 5.161 1.00 91.94 82 LYS A N 1
ATOM 652 C CA . LYS A 1 82 ? -17.685 2.848 6.472 1.00 91.94 82 LYS A CA 1
ATOM 653 C C . LYS A 1 82 ? -17.552 1.771 7.548 1.00 91.94 82 LYS A C 1
ATOM 655 O O . LYS A 1 82 ? -16.545 1.745 8.242 1.00 91.94 82 LYS A O 1
ATOM 660 N N . ARG A 1 83 ? -18.521 0.854 7.625 1.00 93.62 83 ARG A N 1
ATOM 661 C CA . ARG A 1 83 ? -18.537 -0.243 8.601 1.00 93.62 83 ARG A CA 1
ATOM 662 C C . ARG A 1 83 ? -17.298 -1.130 8.501 1.00 93.62 83 ARG A C 1
ATOM 664 O O . ARG A 1 83 ? -16.659 -1.371 9.514 1.00 93.62 83 ARG A O 1
ATOM 671 N N . ILE A 1 84 ? -16.941 -1.589 7.299 1.00 95.75 84 ILE A N 1
ATOM 672 C CA . ILE A 1 84 ? -15.758 -2.441 7.111 1.00 95.75 84 ILE A CA 1
ATOM 673 C C . ILE A 1 84 ? -14.476 -1.679 7.465 1.00 95.75 84 ILE A C 1
ATOM 675 O O . ILE A 1 84 ? -13.620 -2.226 8.146 1.00 95.75 84 ILE A O 1
ATOM 679 N N . ASN A 1 85 ? -14.354 -0.403 7.087 1.00 95.50 85 ASN A N 1
ATOM 680 C CA . ASN A 1 85 ? -13.198 0.408 7.479 1.00 95.50 85 ASN A CA 1
ATOM 681 C C . ASN A 1 85 ? -13.085 0.553 9.004 1.00 95.50 85 ASN A C 1
ATOM 683 O O . ASN A 1 85 ? -11.978 0.510 9.534 1.00 95.50 85 ASN A O 1
ATOM 687 N N . THR A 1 86 ? -14.209 0.706 9.706 1.00 96.44 86 THR A N 1
ATOM 688 C CA . THR A 1 86 ? -14.234 0.714 11.173 1.00 96.44 86 THR A CA 1
ATOM 689 C C . THR A 1 86 ? -13.801 -0.636 11.747 1.00 96.44 86 THR A C 1
ATOM 691 O O . THR A 1 86 ? -13.013 -0.659 12.686 1.00 96.44 86 THR A O 1
ATOM 694 N N . LEU A 1 87 ? -14.249 -1.757 11.172 1.00 97.69 87 LEU A N 1
ATOM 695 C CA . LEU A 1 87 ? -13.816 -3.095 11.595 1.00 97.69 87 LEU A CA 1
ATOM 696 C C . LEU A 1 87 ? -12.303 -3.289 11.410 1.00 97.69 87 LEU A C 1
ATOM 698 O O . LEU A 1 87 ? -11.632 -3.634 12.375 1.00 97.69 87 LEU A O 1
ATOM 702 N N . LEU A 1 88 ? -11.746 -2.916 10.251 1.00 97.94 88 LEU A N 1
ATOM 703 C CA . LEU A 1 88 ? -10.294 -2.949 10.013 1.00 97.94 88 LEU A CA 1
ATOM 704 C C . LEU A 1 88 ? -9.515 -2.141 11.065 1.00 97.94 88 LEU A C 1
ATOM 706 O O . LEU A 1 88 ? -8.493 -2.597 11.571 1.00 97.94 88 LEU A O 1
ATOM 710 N N . GLN A 1 89 ? -10.009 -0.950 11.425 1.00 97.81 89 GLN A N 1
ATOM 711 C CA . GLN A 1 89 ? -9.400 -0.120 12.471 1.00 97.81 89 GLN A CA 1
ATOM 712 C C . GLN A 1 89 ? -9.424 -0.793 13.845 1.00 97.81 89 GLN A C 1
ATOM 714 O O . GLN A 1 89 ? -8.439 -0.722 14.582 1.00 97.81 89 GLN A O 1
ATOM 719 N N . LEU A 1 90 ? -10.537 -1.443 14.187 1.00 98.12 90 LEU A N 1
ATOM 720 C CA . LEU A 1 90 ? -10.676 -2.191 15.432 1.00 98.12 90 LEU A CA 1
ATOM 721 C C . LEU A 1 90 ? -9.745 -3.405 15.459 1.00 98.12 90 LEU A C 1
ATOM 723 O O . LEU A 1 90 ? -9.101 -3.636 16.479 1.00 98.12 90 LEU A O 1
ATOM 727 N N . ASP A 1 91 ? -9.614 -4.138 14.354 1.00 98.19 91 ASP A N 1
ATOM 728 C CA . ASP A 1 91 ? -8.738 -5.310 14.283 1.00 98.19 91 ASP A CA 1
ATOM 729 C C . ASP A 1 91 ? -7.250 -4.946 14.320 1.00 98.19 91 ASP A C 1
ATOM 731 O O . ASP A 1 91 ? -6.466 -5.678 14.927 1.00 98.19 91 ASP A O 1
ATOM 735 N N . TRP A 1 92 ? -6.852 -3.788 13.771 1.00 97.94 92 TRP A N 1
ATOM 736 C CA . TRP A 1 92 ? -5.498 -3.259 13.974 1.00 97.94 92 TRP A CA 1
ATOM 737 C C . TRP A 1 92 ? -5.201 -3.023 15.455 1.00 97.94 92 TRP A C 1
ATOM 739 O O . TRP A 1 92 ? -4.190 -3.517 15.951 1.00 97.94 92 TRP A O 1
ATOM 749 N N . MET A 1 93 ? -6.097 -2.328 16.167 1.00 98.19 93 MET A N 1
ATOM 750 C CA . MET A 1 93 ? -5.939 -2.061 17.602 1.00 98.19 93 MET A CA 1
ATOM 751 C C . MET A 1 93 ? -5.975 -3.344 18.440 1.00 98.19 93 MET A C 1
ATOM 753 O O . MET A 1 93 ? -5.226 -3.474 19.401 1.00 98.19 93 MET A O 1
ATOM 757 N N . LEU A 1 94 ? -6.828 -4.305 18.080 1.00 98.19 94 LEU A N 1
ATOM 758 C CA . LEU A 1 94 ? -6.952 -5.581 18.787 1.00 98.19 94 LEU A CA 1
ATOM 759 C C . LEU A 1 94 ? -5.817 -6.566 18.474 1.00 98.19 94 LEU A C 1
ATOM 761 O O . LEU A 1 94 ? -5.665 -7.543 19.206 1.00 98.19 94 LEU A O 1
ATOM 765 N N . GLY A 1 95 ? -5.039 -6.332 17.412 1.00 97.25 95 GLY A N 1
ATOM 766 C CA . GLY A 1 95 ? -3.996 -7.253 16.966 1.00 97.25 95 GLY A CA 1
ATOM 767 C C . GLY A 1 95 ? -4.551 -8.613 16.544 1.00 97.25 95 GLY A C 1
ATOM 768 O O . GLY A 1 95 ? -3.964 -9.634 16.894 1.00 97.25 95 GLY A O 1
ATOM 769 N N . ASP A 1 96 ? -5.693 -8.634 15.848 1.00 98.12 96 ASP A N 1
ATOM 770 C CA . ASP A 1 96 ? -6.363 -9.854 15.371 1.00 98.12 96 ASP A CA 1
ATOM 771 C C . ASP A 1 96 ? -6.143 -10.014 13.856 1.00 98.12 96 ASP A C 1
ATOM 773 O O . ASP A 1 96 ? -6.959 -9.557 13.047 1.00 98.12 96 ASP A O 1
ATOM 777 N N . PRO A 1 97 ? -5.018 -10.619 13.434 1.00 97.50 97 PRO A N 1
ATOM 778 C CA . PRO A 1 97 ? -4.604 -10.585 12.039 1.00 97.50 97 PRO A CA 1
ATOM 779 C C . PRO A 1 97 ? -5.452 -11.517 11.154 1.00 97.50 97 PRO A C 1
ATOM 781 O O . PRO A 1 97 ? -5.501 -11.331 9.939 1.00 97.50 97 PRO A O 1
ATOM 784 N N . ASP A 1 98 ? -6.142 -12.499 11.741 1.00 98.38 98 ASP A N 1
ATOM 785 C CA . ASP A 1 98 ? -7.055 -13.388 11.020 1.00 98.38 98 ASP A CA 1
ATOM 786 C C . ASP A 1 98 ? -8.389 -12.694 10.735 1.00 98.38 98 ASP A C 1
ATOM 788 O O . ASP A 1 98 ? -8.956 -12.842 9.649 1.00 98.38 98 ASP A O 1
ATOM 792 N N . GLN A 1 99 ? -8.915 -11.938 11.706 1.00 98.19 99 GLN A N 1
ATOM 793 C CA . GLN A 1 99 ? -10.116 -11.135 11.488 1.00 98.19 99 GLN A CA 1
ATOM 794 C C . GLN A 1 99 ? -9.844 -9.988 10.511 1.00 98.19 99 GLN A C 1
ATOM 796 O O . GLN A 1 99 ? -10.626 -9.803 9.577 1.00 98.19 99 GLN A O 1
ATOM 801 N N . LEU A 1 100 ? -8.686 -9.333 10.633 1.00 98.25 100 LEU A N 1
ATOM 802 C CA . LEU A 1 100 ? -8.249 -8.289 9.709 1.00 98.25 100 LEU A CA 1
ATOM 803 C C . LEU A 1 100 ? -8.246 -8.773 8.248 1.00 98.25 100 LEU A C 1
ATOM 805 O O . LEU A 1 100 ? -8.722 -8.074 7.355 1.00 98.25 100 LEU A O 1
ATOM 809 N N . GLU A 1 101 ? -7.745 -9.983 7.991 1.00 98.56 101 GLU A N 1
ATOM 810 C CA . GLU A 1 101 ? -7.734 -10.581 6.651 1.00 98.56 101 GLU A CA 1
ATOM 811 C C . GLU A 1 101 ? -9.142 -10.866 6.111 1.00 98.56 101 GLU A C 1
ATOM 813 O O . GLU A 1 101 ? -9.429 -10.607 4.933 1.00 98.56 101 GLU A O 1
ATOM 818 N N . ARG A 1 102 ? -10.049 -11.357 6.968 1.00 98.44 102 ARG A N 1
ATOM 819 C CA . ARG A 1 102 ? -11.457 -11.581 6.604 1.00 98.44 102 ARG A CA 1
ATOM 820 C C . ARG A 1 102 ? -12.149 -10.273 6.238 1.00 98.44 102 ARG A C 1
ATOM 822 O O . ARG A 1 102 ? -12.782 -10.194 5.182 1.00 98.44 102 ARG A O 1
ATOM 829 N N . ASP A 1 103 ? -11.989 -9.243 7.061 1.00 98.06 103 ASP A N 1
ATOM 830 C CA . ASP A 1 103 ? -12.621 -7.946 6.829 1.00 98.06 103 ASP A CA 1
ATOM 831 C C . ASP A 1 103 ? -11.995 -7.214 5.636 1.00 98.06 103 ASP A C 1
ATOM 833 O O . ASP A 1 103 ? -12.707 -6.575 4.857 1.00 98.06 103 ASP A O 1
ATOM 837 N N . PHE A 1 104 ? -10.698 -7.402 5.379 1.00 98.56 104 PHE A N 1
ATOM 838 C CA . PHE A 1 104 ? -10.053 -6.893 4.169 1.00 98.56 104 PHE A CA 1
ATOM 839 C C . PHE A 1 104 ? -10.537 -7.614 2.902 1.00 98.56 104 PHE A C 1
ATOM 841 O O . PHE A 1 104 ? -10.788 -6.989 1.869 1.00 98.56 104 PHE A O 1
ATOM 848 N N . SER A 1 105 ? -10.762 -8.925 2.971 1.00 98.44 105 SER A N 1
ATOM 849 C CA . SER A 1 105 ? -11.374 -9.681 1.870 1.00 98.44 105 SER A CA 1
ATOM 850 C C . SER A 1 105 ? -12.805 -9.212 1.584 1.00 98.44 105 SER A C 1
ATOM 852 O O . SER A 1 105 ? -13.203 -9.072 0.419 1.00 98.44 105 SER A O 1
ATOM 854 N N . ALA A 1 106 ? -13.577 -8.918 2.636 1.00 97.25 106 ALA A N 1
ATOM 855 C CA . ALA A 1 106 ? -14.909 -8.332 2.518 1.00 97.25 106 ALA A CA 1
ATOM 856 C C . ALA A 1 106 ? -14.854 -6.922 1.906 1.00 97.25 106 ALA A C 1
ATOM 858 O O . ALA A 1 106 ? -15.659 -6.608 1.027 1.00 97.25 106 ALA A O 1
ATOM 859 N N . TYR A 1 107 ? -13.870 -6.105 2.299 1.00 97.81 107 TYR A N 1
ATOM 860 C CA . TYR A 1 107 ? -13.608 -4.783 1.727 1.00 97.81 107 TYR A CA 1
ATOM 861 C C . TYR A 1 107 ? -13.391 -4.852 0.210 1.00 97.81 107 TYR A C 1
ATOM 863 O O . TYR A 1 107 ? -14.104 -4.197 -0.553 1.00 97.81 107 TYR A O 1
ATOM 871 N N . LEU A 1 108 ? -12.454 -5.689 -0.248 1.00 98.00 108 LEU A N 1
ATOM 872 C CA . LEU A 1 108 ? -12.151 -5.843 -1.675 1.00 98.00 108 LEU A CA 1
ATOM 873 C C . LEU A 1 108 ? -13.354 -6.384 -2.459 1.00 98.00 108 LEU A C 1
ATOM 875 O O . LEU A 1 108 ? -13.664 -5.898 -3.549 1.00 98.00 108 LEU A O 1
ATOM 879 N N . SER A 1 109 ? -14.075 -7.350 -1.882 1.00 97.00 109 SER A N 1
ATOM 880 C CA . SER A 1 109 ? -15.285 -7.912 -2.487 1.00 97.00 109 SER A CA 1
ATOM 881 C C . SER A 1 109 ? -16.384 -6.865 -2.655 1.00 97.00 109 SER A C 1
ATOM 883 O O . SER A 1 109 ? -17.028 -6.824 -3.704 1.00 97.00 109 SER A O 1
ATOM 885 N N . LEU A 1 110 ? -16.568 -5.993 -1.660 1.00 95.69 110 LEU A N 1
ATOM 886 C CA . LEU A 1 110 ? -17.538 -4.905 -1.708 1.00 95.69 110 LEU A CA 1
ATOM 887 C C . LEU A 1 110 ? -17.182 -3.875 -2.784 1.00 95.69 110 LEU A C 1
ATOM 889 O O . LEU A 1 110 ? -18.066 -3.454 -3.530 1.00 95.69 110 LEU A O 1
ATOM 893 N N . LEU A 1 111 ? -15.907 -3.489 -2.900 1.00 95.50 111 LEU A N 1
ATOM 894 C CA . LEU A 1 111 ? -15.463 -2.568 -3.950 1.00 95.50 111 LEU A CA 1
ATOM 895 C C . LEU A 1 111 ? -15.728 -3.134 -5.346 1.00 95.50 111 LEU A C 1
ATOM 897 O O . LEU A 1 111 ? -16.296 -2.442 -6.190 1.00 95.50 111 LEU A O 1
ATOM 901 N N . ARG A 1 112 ? -15.389 -4.408 -5.562 1.00 94.62 112 ARG A N 1
ATOM 902 C CA . ARG A 1 112 ? -15.633 -5.103 -6.830 1.00 94.62 112 ARG A CA 1
ATOM 903 C C . ARG A 1 112 ? -17.121 -5.196 -7.159 1.00 94.62 112 ARG A C 1
ATOM 905 O O . ARG A 1 112 ? -17.519 -4.899 -8.279 1.00 94.62 112 ARG A O 1
ATOM 912 N N . ALA A 1 113 ? -17.953 -5.569 -6.186 1.00 94.56 113 ALA A N 1
ATOM 913 C CA . ALA A 1 113 ? -19.400 -5.683 -6.377 1.00 94.56 113 ALA A CA 1
ATOM 914 C C . ALA A 1 113 ? -20.070 -4.351 -6.765 1.00 94.56 113 ALA A C 1
ATOM 916 O O . ALA A 1 113 ? -21.185 -4.356 -7.274 1.00 94.56 113 ALA A O 1
ATOM 917 N N . ASN A 1 114 ? -19.394 -3.222 -6.530 1.00 93.19 114 ASN A N 1
ATOM 918 C CA . ASN A 1 114 ? -19.869 -1.882 -6.862 1.00 93.19 114 ASN A CA 1
ATOM 919 C C . ASN A 1 114 ? -19.047 -1.212 -7.980 1.00 93.19 114 ASN A C 1
ATOM 921 O O . ASN A 1 114 ? -19.156 -0.001 -8.154 1.00 93.19 114 ASN A O 1
ATOM 925 N N . HIS A 1 115 ? -18.228 -1.969 -8.725 1.00 93.12 115 HIS A N 1
ATOM 926 C CA . HIS A 1 115 ? -17.399 -1.464 -9.833 1.00 93.12 115 HIS A CA 1
ATOM 927 C C . HIS A 1 115 ? -16.470 -0.299 -9.435 1.00 93.12 115 HIS A C 1
ATOM 929 O O . HIS A 1 115 ? -16.266 0.669 -10.171 1.00 93.12 115 HIS A O 1
ATOM 935 N N . LEU A 1 116 ? -15.909 -0.368 -8.224 1.00 92.75 116 LEU A N 1
ATOM 936 C CA . LEU A 1 116 ? -14.999 0.637 -7.672 1.00 92.75 116 LEU A CA 1
ATOM 937 C C . LEU A 1 116 ? -13.528 0.235 -7.876 1.00 92.75 116 LEU A C 1
ATOM 939 O O . LEU A 1 116 ? -12.724 0.288 -6.945 1.00 92.75 116 LEU A O 1
ATOM 943 N N . ASP A 1 117 ? -13.152 -0.139 -9.098 1.00 91.06 117 ASP A N 1
ATOM 944 C CA . ASP A 1 117 ? -11.863 -0.792 -9.400 1.00 91.06 117 ASP A CA 1
ATOM 945 C C . ASP A 1 117 ? -10.647 0.074 -9.041 1.00 91.06 117 ASP A C 1
ATOM 947 O O . ASP A 1 117 ? -9.666 -0.397 -8.466 1.00 91.06 117 ASP A O 1
ATOM 951 N N . ARG A 1 118 ? -10.738 1.393 -9.252 1.00 90.25 118 ARG A N 1
ATOM 952 C CA . ARG A 1 118 ? -9.687 2.331 -8.820 1.00 90.25 118 ARG A CA 1
ATOM 953 C C . ARG A 1 118 ? -9.518 2.364 -7.300 1.00 90.25 118 ARG A C 1
ATOM 955 O O . ARG A 1 118 ? -8.403 2.541 -6.813 1.00 90.25 118 ARG A O 1
ATOM 962 N N . MET A 1 119 ? -10.603 2.198 -6.543 1.00 93.50 119 MET A N 1
ATOM 963 C CA . MET A 1 119 ? -10.528 2.142 -5.080 1.00 93.50 119 MET A CA 1
ATOM 964 C C . MET A 1 119 ? -9.871 0.849 -4.602 1.00 93.50 119 MET A C 1
ATOM 966 O O . MET A 1 119 ? -9.249 0.873 -3.544 1.00 93.50 119 MET A O 1
ATOM 970 N N . VAL A 1 120 ? -9.917 -0.238 -5.384 1.00 96.06 120 VAL A N 1
ATOM 971 C CA . VAL A 1 120 ? -9.137 -1.449 -5.085 1.00 96.06 120 VAL A CA 1
ATOM 972 C C . VAL A 1 120 ? -7.652 -1.099 -5.049 1.00 96.06 120 VAL A C 1
ATOM 974 O O . VAL A 1 120 ? -6.985 -1.409 -4.066 1.00 96.06 120 VAL A O 1
ATOM 977 N N . LEU A 1 121 ? -7.143 -0.368 -6.049 1.00 96.19 121 LEU A N 1
ATOM 978 C CA . LEU A 1 121 ? -5.739 0.057 -6.087 1.00 96.19 121 LEU A CA 1
ATOM 979 C C . LEU A 1 121 ? -5.383 0.959 -4.896 1.00 96.19 121 LEU A C 1
ATOM 981 O O . LEU A 1 121 ? -4.474 0.652 -4.129 1.00 96.19 121 LEU A O 1
ATOM 985 N N . PHE A 1 122 ? -6.112 2.064 -4.717 1.00 95.56 122 PHE A N 1
ATOM 986 C CA . PHE A 1 122 ? -5.755 3.085 -3.729 1.00 95.56 122 PHE A CA 1
ATOM 987 C C . PHE A 1 122 ? -6.107 2.711 -2.289 1.00 95.56 122 PHE A C 1
ATOM 989 O O . PHE A 1 122 ? -5.284 2.876 -1.390 1.00 95.56 122 PHE A O 1
ATOM 996 N N . GLY A 1 123 ? -7.333 2.252 -2.064 1.00 94.56 123 GLY A N 1
ATOM 997 C CA . GLY A 1 123 ? -7.822 1.905 -0.737 1.00 94.56 123 GLY A CA 1
ATOM 998 C C . GLY A 1 123 ? -7.194 0.619 -0.212 1.00 94.56 123 GLY A C 1
ATOM 999 O O . GLY A 1 123 ? -6.785 0.574 0.946 1.00 94.56 123 GLY A O 1
ATOM 1000 N N . GLY A 1 124 ? -7.012 -0.376 -1.089 1.00 97.00 124 GLY A N 1
ATOM 1001 C CA . GLY A 1 124 ? -6.329 -1.621 -0.747 1.00 97.00 124 GLY A CA 1
ATOM 1002 C C . GLY A 1 124 ? -4.878 -1.403 -0.314 1.00 97.00 124 GLY A C 1
ATOM 1003 O O . GLY A 1 124 ? -4.497 -1.841 0.769 1.00 97.00 124 GLY A O 1
ATOM 1004 N N . GLN A 1 125 ? -4.100 -0.634 -1.089 1.00 98.00 125 GLN A N 1
ATOM 1005 C CA . GLN A 1 125 ? -2.727 -0.272 -0.716 1.00 98.00 125 GLN A CA 1
ATOM 1006 C C . GLN A 1 125 ? -2.672 0.441 0.642 1.00 98.00 125 GLN A C 1
ATOM 1008 O O . GLN A 1 125 ? -1.816 0.126 1.464 1.00 98.00 125 GLN A O 1
ATOM 1013 N N . ASN A 1 126 ? -3.589 1.380 0.903 1.00 97.25 126 ASN A N 1
ATOM 1014 C CA . ASN A 1 126 ? -3.592 2.124 2.161 1.00 97.25 126 ASN A CA 1
ATOM 1015 C C . ASN A 1 126 ? -3.830 1.215 3.378 1.00 97.25 126 ASN A C 1
ATOM 1017 O O . ASN A 1 126 ? -3.172 1.393 4.400 1.00 97.25 126 ASN A O 1
ATOM 1021 N N . ALA A 1 127 ? -4.745 0.245 3.283 1.00 97.75 127 ALA A N 1
ATOM 1022 C CA . ALA A 1 127 ? -4.990 -0.711 4.365 1.00 97.75 127 ALA A CA 1
ATOM 1023 C C . ALA A 1 127 ? -3.759 -1.593 4.640 1.00 97.75 127 ALA A C 1
ATOM 1025 O O . ALA A 1 127 ? -3.389 -1.797 5.795 1.00 97.75 127 ALA A O 1
ATOM 1026 N N . ILE A 1 128 ? -3.083 -2.054 3.586 1.00 98.44 128 ILE A N 1
ATOM 1027 C CA . ILE A 1 128 ? -1.851 -2.847 3.683 1.00 98.44 128 ILE A CA 1
ATOM 1028 C C . ILE A 1 128 ? -0.731 -2.050 4.355 1.00 98.44 128 ILE A C 1
ATOM 1030 O O . ILE A 1 128 ? -0.111 -2.513 5.308 1.00 98.44 128 ILE A O 1
ATOM 1034 N N . GLU A 1 129 ? -0.492 -0.827 3.887 1.00 97.62 129 GLU A N 1
ATOM 1035 C CA . GLU A 1 129 ? 0.566 0.030 4.421 1.00 97.62 129 GLU A CA 1
ATOM 1036 C C . GLU A 1 129 ? 0.284 0.438 5.864 1.00 97.62 129 GLU A C 1
ATOM 1038 O O . GLU A 1 129 ? 1.199 0.429 6.682 1.00 97.62 129 GLU A O 1
ATOM 1043 N N . THR A 1 130 ? -0.982 0.700 6.202 1.00 97.75 130 THR A N 1
ATOM 1044 C CA . THR A 1 130 ? -1.392 0.929 7.593 1.00 97.75 130 THR A CA 1
ATOM 1045 C C . THR A 1 130 ? -1.080 -0.304 8.440 1.00 97.75 130 THR A C 1
ATOM 1047 O O . THR A 1 130 ? -0.432 -0.182 9.472 1.00 97.75 130 THR A O 1
ATOM 1050 N N . THR A 1 131 ? -1.432 -1.505 7.973 1.00 98.31 131 THR A N 1
ATOM 1051 C CA . THR A 1 131 ? -1.136 -2.768 8.676 1.00 98.31 131 THR A CA 1
ATOM 1052 C C . THR A 1 131 ? 0.368 -2.941 8.932 1.00 98.31 131 THR A C 1
ATOM 1054 O O . THR A 1 131 ? 0.776 -3.292 10.040 1.00 98.31 131 THR A O 1
ATOM 1057 N N . ALA A 1 132 ? 1.209 -2.616 7.945 1.00 97.88 132 ALA A N 1
ATOM 1058 C CA . ALA A 1 132 ? 2.663 -2.637 8.101 1.00 97.88 132 ALA A CA 1
ATOM 1059 C C . ALA A 1 132 ? 3.171 -1.570 9.092 1.00 97.88 132 ALA A C 1
ATOM 1061 O O . ALA A 1 132 ? 4.083 -1.846 9.871 1.00 97.88 132 ALA A O 1
ATOM 1062 N N . GLN A 1 133 ? 2.580 -0.368 9.107 1.00 96.56 133 GLN A N 1
ATOM 1063 C CA . GLN A 1 133 ? 2.910 0.680 10.084 1.00 96.56 133 GLN A CA 1
ATOM 1064 C C . GLN A 1 133 ? 2.571 0.263 11.520 1.00 96.56 133 GLN A C 1
ATOM 1066 O O . GLN A 1 133 ? 3.332 0.583 12.430 1.00 96.56 133 GLN A O 1
ATOM 1071 N N . TRP A 1 134 ? 1.501 -0.512 11.721 1.00 96.62 134 TRP A N 1
ATOM 1072 C CA . TRP A 1 134 ? 1.165 -1.145 13.005 1.00 96.62 134 TRP A CA 1
ATOM 1073 C C . TRP A 1 134 ? 2.134 -2.274 13.411 1.00 96.62 134 TRP A C 1
ATOM 1075 O O . TRP A 1 134 ? 1.941 -2.917 14.439 1.00 96.62 134 TRP A O 1
ATOM 1085 N N . GLY A 1 135 ? 3.170 -2.550 12.611 1.00 96.06 135 GLY A N 1
ATOM 1086 C CA . GLY A 1 135 ? 4.160 -3.595 12.879 1.00 96.06 135 GLY A CA 1
ATOM 1087 C C . GLY A 1 135 ? 3.660 -5.018 12.619 1.00 96.06 135 GLY A C 1
ATOM 1088 O O . GLY A 1 135 ? 4.389 -5.970 12.886 1.00 96.06 135 GLY A O 1
ATOM 1089 N N . GLN A 1 136 ? 2.454 -5.186 12.070 1.00 97.25 136 GLN A N 1
ATOM 1090 C CA . GLN A 1 136 ? 1.848 -6.491 11.791 1.00 97.25 136 GLN A CA 1
ATOM 1091 C C . GLN A 1 136 ? 2.292 -7.013 10.415 1.00 97.25 136 GLN A C 1
ATOM 1093 O O . GLN A 1 136 ? 1.476 -7.182 9.509 1.00 97.25 136 GLN A O 1
ATOM 1098 N N . LEU A 1 137 ? 3.600 -7.224 10.232 1.00 97.12 137 LEU A N 1
ATOM 1099 C CA . LEU A 1 137 ? 4.194 -7.514 8.917 1.00 97.12 137 LEU A CA 1
ATOM 1100 C C . LEU A 1 137 ? 3.633 -8.790 8.270 1.00 97.12 137 LEU A C 1
ATOM 1102 O O . LEU A 1 137 ? 3.275 -8.756 7.097 1.00 97.12 137 LEU A O 1
ATOM 1106 N N . ASP A 1 138 ? 3.452 -9.866 9.039 1.00 97.38 138 ASP A N 1
ATOM 1107 C CA . ASP A 1 138 ? 2.872 -11.118 8.525 1.00 97.38 138 ASP A CA 1
ATOM 1108 C C . ASP A 1 138 ? 1.429 -10.932 8.038 1.00 97.38 138 ASP A C 1
ATOM 1110 O O . ASP A 1 138 ? 1.003 -11.550 7.063 1.00 97.38 138 ASP A O 1
ATOM 1114 N N . ALA A 1 139 ? 0.650 -10.081 8.714 1.00 98.19 139 ALA A N 1
ATOM 1115 C CA . ALA A 1 139 ? -0.707 -9.754 8.290 1.00 98.19 139 ALA A CA 1
ATOM 1116 C C . ALA A 1 139 ? -0.683 -8.884 7.028 1.00 98.19 139 ALA A C 1
ATOM 1118 O O . ALA A 1 139 ? -1.415 -9.164 6.079 1.00 98.19 139 ALA A O 1
ATOM 1119 N N . ALA A 1 140 ? 0.195 -7.873 6.986 1.00 98.44 140 ALA A N 1
ATOM 1120 C CA . ALA A 1 140 ? 0.385 -7.013 5.820 1.00 98.44 140 ALA A CA 1
ATOM 1121 C C . ALA A 1 140 ? 0.722 -7.828 4.561 1.00 98.44 140 ALA A C 1
ATOM 1123 O O . ALA A 1 140 ? 0.214 -7.520 3.485 1.00 98.44 140 ALA A O 1
ATOM 1124 N N . ASP A 1 141 ? 1.494 -8.902 4.708 1.00 98.25 141 ASP A N 1
ATOM 1125 C CA . ASP A 1 141 ? 1.835 -9.833 3.634 1.00 98.25 141 ASP A CA 1
ATOM 1126 C C . ASP A 1 141 ? 0.643 -10.607 3.078 1.00 98.25 141 ASP A C 1
ATOM 1128 O O . ASP A 1 141 ? 0.435 -10.673 1.862 1.00 98.25 141 ASP A O 1
ATOM 1132 N N . ARG A 1 142 ? -0.200 -11.143 3.965 1.00 98.38 142 ARG A N 1
ATOM 1133 C CA . ARG A 1 142 ? -1.431 -11.826 3.548 1.00 98.38 142 ARG A CA 1
ATOM 1134 C C . ARG A 1 142 ? -2.380 -10.859 2.847 1.00 98.38 142 ARG A C 1
ATOM 1136 O O . ARG A 1 142 ? -2.900 -11.172 1.773 1.00 98.38 142 ARG A O 1
ATOM 1143 N N . LEU A 1 143 ? -2.532 -9.644 3.386 1.00 98.69 143 LEU A N 1
ATOM 1144 C CA . LEU A 1 143 ? -3.334 -8.597 2.750 1.00 98.69 143 LEU A CA 1
ATOM 1145 C C . LEU A 1 143 ? -2.760 -8.208 1.379 1.00 98.69 143 LEU A C 1
ATOM 1147 O O . LEU A 1 143 ? -3.513 -8.042 0.418 1.00 98.69 143 LEU A O 1
ATOM 1151 N N . LEU A 1 144 ? -1.433 -8.103 1.261 1.00 98.69 144 LEU A N 1
ATOM 1152 C CA . LEU A 1 144 ? -0.754 -7.809 0.003 1.00 98.69 144 LEU A CA 1
ATOM 1153 C C . LEU A 1 144 ? -1.076 -8.866 -1.061 1.00 98.69 144 LEU A C 1
ATOM 1155 O O . LEU A 1 144 ? -1.446 -8.497 -2.173 1.00 98.69 144 LEU A O 1
ATOM 1159 N N . GLY A 1 145 ? -1.024 -10.158 -0.728 1.00 98.44 145 GLY A N 1
ATOM 1160 C CA . GLY A 1 145 ? -1.387 -11.239 -1.655 1.00 98.44 145 GLY A CA 1
ATOM 1161 C C . GLY A 1 145 ? -2.828 -11.140 -2.182 1.00 98.44 145 GLY A C 1
ATOM 1162 O O . GLY A 1 145 ? -3.068 -11.247 -3.394 1.00 98.44 145 GLY A O 1
ATOM 1163 N N . LEU A 1 146 ? -3.789 -10.867 -1.291 1.00 98.56 146 LEU A N 1
ATOM 1164 C CA . LEU A 1 146 ? -5.202 -10.667 -1.646 1.00 98.56 146 LEU A CA 1
ATOM 1165 C C . LEU A 1 146 ? -5.401 -9.445 -2.552 1.00 98.56 146 LEU A C 1
ATOM 1167 O O . LEU A 1 146 ? -6.135 -9.494 -3.549 1.00 98.56 146 LEU A O 1
ATOM 1171 N N . TRP A 1 147 ? -4.727 -8.345 -2.220 1.00 98.62 147 TRP A N 1
ATOM 1172 C CA . TRP A 1 147 ? -4.797 -7.107 -2.983 1.00 98.62 147 TRP A CA 1
ATOM 1173 C C . TRP A 1 147 ? -4.154 -7.231 -4.353 1.00 98.62 147 TRP A C 1
ATOM 1175 O O . TRP A 1 147 ? -4.776 -6.807 -5.316 1.00 98.62 147 TRP A O 1
ATOM 1185 N N . LEU A 1 148 ? -2.970 -7.836 -4.478 1.00 98.50 148 LEU A N 1
ATOM 1186 C CA . LEU A 1 148 ? -2.293 -8.028 -5.765 1.00 98.50 148 LEU A CA 1
ATOM 1187 C C . LEU A 1 148 ? -3.173 -8.818 -6.742 1.00 98.50 148 LEU A C 1
ATOM 1189 O O . LEU A 1 148 ? -3.365 -8.407 -7.888 1.00 98.50 148 LEU A O 1
ATOM 1193 N N . SER A 1 149 ? -3.779 -9.904 -6.257 1.00 97.81 149 SER A N 1
ATOM 1194 C CA . SER A 1 149 ? -4.711 -10.730 -7.035 1.00 97.81 149 SER A CA 1
ATOM 1195 C C . SER A 1 149 ? -5.943 -9.932 -7.485 1.00 97.81 149 SER A C 1
ATOM 1197 O O . SER A 1 149 ? -6.400 -10.037 -8.626 1.00 97.81 149 SER A O 1
ATOM 1199 N N . SER A 1 150 ? -6.474 -9.085 -6.602 1.00 97.38 150 SER A N 1
ATOM 1200 C CA . SER A 1 150 ? -7.628 -8.231 -6.901 1.00 97.38 150 SER A CA 1
ATOM 1201 C C . SER A 1 150 ? -7.266 -7.078 -7.845 1.00 97.38 150 SER A C 1
ATOM 1203 O O . SER A 1 150 ? -7.984 -6.818 -8.803 1.00 97.38 150 SER A O 1
ATOM 1205 N N . ALA A 1 151 ? -6.131 -6.417 -7.631 1.00 97.25 151 ALA A N 1
ATOM 1206 C CA . ALA A 1 151 ? -5.649 -5.295 -8.424 1.00 97.25 151 ALA A CA 1
ATOM 1207 C C . ALA A 1 151 ? -5.476 -5.689 -9.893 1.00 97.25 151 ALA A C 1
ATOM 1209 O O . ALA A 1 151 ? -6.021 -5.015 -10.765 1.00 97.25 151 ALA A O 1
ATOM 1210 N N . VAL A 1 152 ? -4.790 -6.808 -10.151 1.00 96.88 152 VAL A N 1
ATOM 1211 C CA . VAL A 1 152 ? -4.498 -7.292 -11.510 1.00 96.88 152 VAL A CA 1
ATOM 1212 C C . VAL A 1 152 ? -5.727 -7.898 -12.193 1.00 96.88 152 VAL A C 1
ATOM 1214 O O . VAL A 1 152 ? -5.867 -7.783 -13.405 1.00 96.88 152 VAL A O 1
ATOM 1217 N N . SER A 1 153 ? -6.647 -8.520 -11.446 1.00 95.75 153 SER A N 1
ATOM 1218 C CA . SER A 1 153 ? -7.868 -9.085 -12.045 1.00 95.75 153 SER A CA 1
ATOM 1219 C C . SER A 1 153 ? -8.944 -8.047 -12.371 1.00 95.75 153 SER A C 1
ATOM 1221 O O . SER A 1 153 ? -9.802 -8.331 -13.203 1.00 95.75 153 SER A O 1
ATOM 1223 N N . GLN A 1 154 ? -8.933 -6.881 -11.712 1.00 94.69 154 GLN A N 1
ATOM 1224 C CA . GLN A 1 154 ? -9.962 -5.843 -11.875 1.00 94.69 154 GLN A CA 1
ATOM 1225 C C . GLN A 1 154 ? -9.504 -4.623 -12.684 1.00 94.69 154 GLN A C 1
ATOM 1227 O O . GLN A 1 154 ? -10.326 -3.767 -12.990 1.00 94.69 154 GLN A O 1
ATOM 1232 N N . ASN A 1 155 ? -8.215 -4.490 -13.006 1.00 95.38 155 ASN A N 1
ATOM 1233 C CA . ASN A 1 155 ? -7.700 -3.313 -13.706 1.00 95.38 155 ASN A CA 1
ATOM 1234 C C . ASN A 1 155 ? -6.838 -3.714 -14.902 1.00 95.38 155 ASN A C 1
ATOM 1236 O O . ASN A 1 155 ? -6.051 -4.657 -14.832 1.00 95.38 155 ASN A O 1
ATOM 1240 N N . ASP A 1 156 ? -6.934 -2.928 -15.971 1.00 95.69 156 ASP A N 1
ATOM 1241 C CA . ASP A 1 156 ? -6.008 -3.018 -17.093 1.00 95.69 156 ASP A CA 1
ATOM 1242 C C . ASP A 1 156 ? -4.583 -2.604 -16.678 1.00 95.69 156 ASP A C 1
ATOM 1244 O O . ASP A 1 156 ? -4.371 -1.857 -15.714 1.00 95.69 156 ASP A O 1
ATOM 1248 N N . ILE A 1 157 ? -3.589 -3.040 -17.457 1.00 96.94 157 ILE A N 1
ATOM 1249 C CA . ILE A 1 157 ? -2.165 -2.778 -17.191 1.00 96.94 157 ILE A CA 1
ATOM 1250 C C . ILE A 1 157 ? -1.862 -1.272 -17.180 1.00 96.94 157 ILE A C 1
ATOM 1252 O O . ILE A 1 157 ? -1.160 -0.793 -16.289 1.00 96.94 157 ILE A O 1
ATOM 1256 N N . ALA A 1 158 ? -2.413 -0.496 -18.119 1.00 96.25 158 ALA A N 1
ATOM 1257 C CA . ALA A 1 158 ? -2.126 0.936 -18.219 1.00 96.25 158 ALA A CA 1
ATOM 1258 C C . ALA A 1 158 ? -2.520 1.736 -16.948 1.00 96.25 158 ALA A C 1
ATOM 1260 O O . ALA A 1 158 ? -1.649 2.419 -16.399 1.00 96.25 158 ALA A O 1
ATOM 1261 N N . PRO A 1 159 ? -3.754 1.628 -16.406 1.00 96.06 159 PRO A N 1
ATOM 1262 C CA . PRO A 1 159 ? -4.105 2.204 -15.103 1.00 96.06 159 PRO A CA 1
ATOM 1263 C C . PRO A 1 159 ? -3.221 1.735 -13.940 1.00 96.06 159 PRO A C 1
ATOM 1265 O O . PRO A 1 159 ? -2.908 2.532 -13.055 1.00 96.06 159 PRO A O 1
ATOM 1268 N N . ILE A 1 160 ? -2.797 0.465 -13.931 1.00 98.00 160 ILE A N 1
ATOM 1269 C CA . ILE A 1 160 ? -1.893 -0.069 -12.901 1.00 98.00 160 ILE A CA 1
ATOM 1270 C C . ILE A 1 160 ? -0.520 0.611 -12.970 1.00 98.00 160 ILE A C 1
ATOM 1272 O O . ILE A 1 160 ? 0.028 0.999 -11.937 1.00 98.00 160 ILE A O 1
ATOM 1276 N N . LEU A 1 161 ? 0.029 0.804 -14.171 1.00 98.00 161 LEU A N 1
ATOM 1277 C CA . LEU A 1 161 ? 1.306 1.493 -14.365 1.00 98.00 161 LEU A CA 1
ATOM 1278 C C . LEU A 1 161 ? 1.221 2.980 -13.995 1.00 98.00 161 LEU A C 1
ATOM 1280 O O . LEU A 1 161 ? 2.144 3.509 -13.372 1.00 98.00 161 LEU A O 1
ATOM 1284 N N . GLU A 1 162 ? 0.113 3.653 -14.325 1.00 97.12 162 GLU A N 1
ATOM 1285 C CA . GLU A 1 162 ? -0.145 5.036 -13.897 1.00 97.12 162 GLU A CA 1
ATOM 1286 C C . GLU A 1 162 ? -0.204 5.135 -12.365 1.00 97.12 162 GLU A C 1
ATOM 1288 O O . GLU A 1 162 ? 0.467 5.977 -11.758 1.00 97.12 162 GLU A O 1
ATOM 1293 N N . PHE A 1 163 ? -0.956 4.231 -11.731 1.00 97.69 163 PHE A N 1
ATOM 1294 C CA . PHE A 1 163 ? -1.029 4.113 -10.280 1.00 97.69 163 PHE A CA 1
ATOM 1295 C C . PHE A 1 163 ? 0.360 3.901 -9.666 1.00 97.69 163 PHE A C 1
ATOM 1297 O O . PHE A 1 163 ? 0.752 4.653 -8.773 1.00 97.69 163 PHE A O 1
ATOM 1304 N N . ALA A 1 164 ? 1.127 2.929 -10.163 1.00 98.25 164 ALA A N 1
ATOM 1305 C CA . ALA A 1 164 ? 2.452 2.596 -9.652 1.00 98.25 164 ALA A CA 1
ATOM 1306 C C . ALA A 1 164 ? 3.418 3.786 -9.755 1.00 98.25 164 ALA A C 1
ATOM 1308 O O 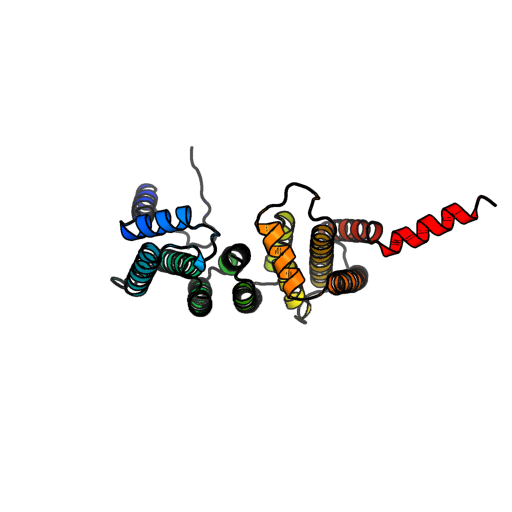. ALA A 1 164 ? 4.094 4.121 -8.781 1.00 98.25 164 ALA A O 1
ATOM 1309 N N . ALA A 1 165 ? 3.421 4.494 -10.889 1.00 97.69 165 ALA A N 1
ATOM 1310 C CA . ALA A 1 165 ? 4.222 5.701 -11.069 1.00 97.69 165 ALA A CA 1
ATOM 1311 C C . ALA A 1 165 ? 3.843 6.802 -10.060 1.00 97.69 165 ALA A C 1
ATOM 1313 O O . ALA A 1 165 ? 4.722 7.394 -9.426 1.00 97.69 165 ALA A O 1
ATOM 1314 N N . ALA A 1 166 ? 2.542 7.041 -9.861 1.00 97.25 166 ALA A N 1
ATOM 1315 C CA . ALA A 1 166 ? 2.045 8.026 -8.903 1.00 97.25 166 ALA A CA 1
ATOM 1316 C C . ALA A 1 166 ? 2.352 7.646 -7.444 1.00 97.25 166 ALA A C 1
ATOM 1318 O O . ALA A 1 166 ? 2.560 8.526 -6.606 1.00 97.25 166 ALA A O 1
ATOM 1319 N N . ARG A 1 167 ? 2.373 6.349 -7.117 1.00 97.50 167 ARG A N 1
ATOM 1320 C CA . ARG A 1 167 ? 2.637 5.855 -5.759 1.00 97.50 167 ARG A CA 1
ATOM 1321 C C . ARG A 1 167 ? 4.111 5.806 -5.414 1.00 97.50 167 ARG A C 1
ATOM 1323 O O . ARG A 1 167 ? 4.475 6.256 -4.329 1.00 97.50 167 ARG A O 1
ATOM 1330 N N . ARG A 1 168 ? 4.958 5.447 -6.373 1.00 96.44 168 ARG A N 1
ATOM 1331 C CA . ARG A 1 168 ? 6.408 5.625 -6.276 1.00 96.44 168 ARG A CA 1
ATOM 1332 C C . ARG A 1 168 ? 6.777 7.077 -5.973 1.00 96.44 168 ARG A C 1
ATOM 1334 O O . ARG A 1 168 ? 7.559 7.331 -5.066 1.00 96.44 168 ARG A O 1
ATOM 1341 N N . ALA A 1 169 ? 6.163 8.039 -6.668 1.00 95.62 169 ALA A N 1
ATOM 1342 C CA . ALA A 1 169 ? 6.395 9.467 -6.420 1.00 95.62 169 ALA A CA 1
ATOM 1343 C C . ALA A 1 169 ? 5.985 9.922 -5.001 1.00 95.62 169 ALA A C 1
ATOM 1345 O O . ALA A 1 169 ? 6.408 10.981 -4.548 1.00 95.62 169 ALA A O 1
ATOM 1346 N N . LYS A 1 170 ? 5.173 9.124 -4.294 1.00 96.00 170 LYS A N 1
ATOM 1347 C CA . LYS A 1 170 ? 4.752 9.334 -2.901 1.00 96.00 170 LYS A CA 1
ATOM 1348 C C . LYS A 1 170 ? 5.522 8.467 -1.893 1.00 96.00 170 LYS A C 1
ATOM 1350 O O . LYS A 1 170 ? 5.046 8.307 -0.771 1.00 96.00 170 LYS A O 1
ATOM 1355 N N . GLY A 1 171 ? 6.644 7.866 -2.294 1.00 95.75 171 GLY A N 1
ATOM 1356 C CA . GLY A 1 171 ? 7.473 7.026 -1.423 1.00 95.75 171 GLY A CA 1
ATOM 1357 C C . GLY A 1 171 ? 6.873 5.657 -1.090 1.00 95.75 171 GLY A C 1
ATOM 1358 O O . GLY A 1 171 ? 7.289 5.022 -0.127 1.00 95.75 171 GLY A O 1
ATOM 1359 N N . ARG A 1 172 ? 5.867 5.193 -1.842 1.00 97.12 172 ARG A N 1
ATOM 1360 C CA . ARG A 1 172 ? 5.233 3.879 -1.637 1.00 97.12 172 ARG A CA 1
ATOM 1361 C C . ARG A 1 172 ? 5.983 2.840 -2.451 1.00 97.12 172 ARG A C 1
ATOM 1363 O O . ARG A 1 172 ? 5.605 2.537 -3.578 1.00 97.12 172 ARG A O 1
ATOM 1370 N N . PHE A 1 173 ? 7.114 2.397 -1.928 1.00 97.38 173 PHE A N 1
ATOM 1371 C CA . PHE A 1 173 ? 8.051 1.580 -2.671 1.00 97.38 173 PHE A CA 1
ATOM 1372 C C . PHE A 1 173 ? 7.694 0.094 -2.600 1.00 97.38 173 PHE A C 1
ATOM 1374 O O . PHE A 1 173 ? 7.421 -0.520 -3.624 1.00 97.38 173 PHE A O 1
ATOM 1381 N N . TRP A 1 174 ? 7.607 -0.498 -1.411 1.00 97.81 174 TRP A N 1
ATOM 1382 C CA . TRP A 1 174 ? 7.480 -1.957 -1.295 1.00 97.81 174 TRP A CA 1
ATOM 1383 C C . TRP A 1 174 ? 6.256 -2.530 -2.023 1.00 97.81 174 TRP A C 1
ATOM 1385 O O . TRP A 1 174 ? 6.365 -3.468 -2.813 1.00 97.81 174 TRP A O 1
ATOM 1395 N N . THR A 1 175 ? 5.098 -1.898 -1.841 1.00 98.06 175 THR A N 1
ATOM 1396 C CA . THR A 1 175 ? 3.850 -2.293 -2.505 1.00 98.06 175 THR A CA 1
ATOM 1397 C C . THR A 1 175 ? 3.924 -2.134 -4.028 1.00 98.06 175 THR A C 1
ATOM 1399 O O . THR A 1 175 ? 3.371 -2.957 -4.757 1.00 98.06 175 THR A O 1
ATOM 1402 N N . VAL A 1 176 ? 4.646 -1.122 -4.530 1.00 98.50 176 VAL A N 1
ATOM 1403 C CA . VAL A 1 176 ? 4.880 -0.929 -5.970 1.00 98.50 176 VAL A CA 1
ATOM 1404 C C . VAL A 1 176 ? 5.803 -2.005 -6.536 1.00 98.50 176 VAL A C 1
ATOM 1406 O O . VAL A 1 176 ? 5.488 -2.535 -7.600 1.00 98.50 176 VAL A O 1
ATOM 1409 N N . ALA A 1 177 ? 6.891 -2.368 -5.848 1.00 98.31 177 ALA A N 1
ATOM 1410 C CA . ALA A 1 177 ? 7.790 -3.429 -6.310 1.00 98.31 177 ALA A CA 1
ATOM 1411 C C . ALA A 1 177 ? 7.018 -4.742 -6.496 1.00 98.31 177 ALA A C 1
ATOM 1413 O O . ALA A 1 177 ? 6.971 -5.295 -7.596 1.00 98.31 177 ALA A O 1
ATOM 1414 N N . ARG A 1 178 ? 6.282 -5.153 -5.460 1.00 98.44 178 ARG A N 1
ATOM 1415 C CA . ARG A 1 178 ? 5.493 -6.391 -5.469 1.00 98.44 178 ARG A CA 1
ATOM 1416 C C . ARG A 1 178 ? 4.382 -6.375 -6.522 1.00 98.44 178 ARG A C 1
ATOM 1418 O O . ARG A 1 178 ? 4.124 -7.392 -7.162 1.00 98.44 178 ARG A O 1
ATOM 1425 N N . LEU A 1 179 ? 3.772 -5.217 -6.787 1.00 98.50 179 LEU A N 1
ATOM 1426 C CA . LEU A 1 179 ? 2.816 -5.068 -7.888 1.00 98.50 179 LEU A CA 1
ATOM 1427 C C . LEU A 1 179 ? 3.467 -5.270 -9.260 1.00 98.50 179 LEU A C 1
ATOM 1429 O O . LEU A 1 179 ? 2.900 -5.958 -10.109 1.00 98.50 179 LEU A O 1
ATOM 1433 N N . MET A 1 180 ? 4.658 -4.710 -9.483 1.00 98.62 180 MET A N 1
ATOM 1434 C CA . MET A 1 180 ? 5.370 -4.890 -10.751 1.00 98.62 180 MET A CA 1
ATOM 1435 C C . MET A 1 180 ? 5.809 -6.339 -10.961 1.00 98.62 180 MET A C 1
ATOM 1437 O O . MET A 1 180 ? 5.689 -6.834 -12.078 1.00 98.62 180 MET A O 1
ATOM 1441 N N . GLU A 1 181 ? 6.231 -7.054 -9.916 1.00 98.31 181 GLU A N 1
ATOM 1442 C CA . GLU A 1 181 ? 6.554 -8.485 -10.013 1.00 98.31 181 GLU A CA 1
ATOM 1443 C C . GLU A 1 181 ? 5.382 -9.319 -10.539 1.00 98.31 181 GLU A C 1
ATOM 1445 O O . GLU A 1 181 ? 5.579 -10.217 -11.359 1.00 98.31 181 GLU A O 1
ATOM 1450 N N . VAL A 1 182 ? 4.156 -9.030 -10.087 1.00 98.38 182 VAL A N 1
ATOM 1451 C CA . VAL A 1 182 ? 2.956 -9.732 -10.563 1.00 98.38 182 VAL A CA 1
ATOM 1452 C C . VAL A 1 182 ? 2.636 -9.340 -12.004 1.00 98.38 182 VAL A C 1
ATOM 1454 O O . VAL A 1 182 ? 2.391 -10.222 -12.824 1.00 98.38 182 VAL A O 1
ATOM 1457 N N . ILE A 1 183 ? 2.702 -8.049 -12.343 1.00 98.19 183 ILE A N 1
ATOM 1458 C CA . ILE A 1 183 ? 2.469 -7.575 -13.717 1.00 98.19 183 ILE A CA 1
ATOM 1459 C C . ILE A 1 183 ? 3.461 -8.204 -14.696 1.00 98.19 183 ILE A C 1
ATOM 1461 O O . ILE A 1 183 ? 3.065 -8.673 -15.756 1.00 98.19 183 ILE A O 1
ATOM 1465 N N . LEU A 1 184 ? 4.743 -8.290 -14.344 1.00 98.25 184 LEU A N 1
ATOM 1466 C CA . LEU A 1 184 ? 5.789 -8.822 -15.224 1.00 98.25 184 LEU A CA 1
ATOM 1467 C C . LEU A 1 184 ? 5.626 -10.313 -15.563 1.00 98.25 184 LEU A C 1
ATOM 1469 O O . LEU A 1 184 ? 6.187 -10.766 -16.570 1.00 98.25 184 LEU A O 1
ATOM 1473 N N . LYS A 1 185 ? 4.851 -11.053 -14.758 1.00 97.75 185 LYS A N 1
ATOM 1474 C CA . LYS A 1 185 ? 4.470 -12.452 -15.004 1.00 97.75 185 LYS A CA 1
ATOM 1475 C C . LYS A 1 185 ? 3.316 -12.590 -16.002 1.00 97.75 185 LYS A C 1
ATOM 1477 O O . LYS A 1 185 ? 3.111 -13.686 -16.517 1.00 97.75 185 LYS A O 1
ATOM 1482 N N . ASP A 1 186 ? 2.577 -11.520 -16.298 1.00 97.00 186 ASP A N 1
ATOM 1483 C CA . ASP A 1 186 ? 1.478 -11.563 -17.262 1.00 97.00 186 ASP A CA 1
ATOM 1484 C C . ASP A 1 186 ? 2.029 -11.577 -18.708 1.00 97.00 186 ASP A C 1
ATOM 1486 O O . ASP A 1 186 ? 2.751 -10.658 -19.122 1.00 97.00 186 ASP A O 1
ATOM 1490 N N . PRO A 1 187 ? 1.720 -12.614 -19.513 1.00 96.25 187 PRO A N 1
ATOM 1491 C CA . PRO A 1 187 ? 2.203 -12.719 -20.889 1.00 96.25 187 PRO A CA 1
ATOM 1492 C C . PRO A 1 187 ? 1.597 -11.669 -21.830 1.00 96.25 187 PRO A C 1
ATOM 1494 O O . PRO A 1 187 ? 2.122 -11.465 -22.922 1.00 96.25 187 PRO A O 1
ATOM 1497 N N . ARG A 1 188 ? 0.509 -11.000 -21.431 1.00 95.69 188 ARG A N 1
ATOM 1498 C CA . ARG A 1 188 ? -0.199 -9.998 -22.244 1.00 95.69 188 ARG A CA 1
ATOM 1499 C C . ARG A 1 188 ? 0.456 -8.617 -22.204 1.00 95.69 188 ARG A C 1
ATOM 1501 O O . ARG A 1 188 ? 0.086 -7.761 -23.000 1.00 95.69 188 ARG A O 1
ATOM 1508 N N . VAL A 1 189 ? 1.414 -8.395 -21.301 1.00 97.00 189 VAL A N 1
ATOM 1509 C CA . VAL A 1 189 ? 2.126 -7.116 -21.170 1.00 97.00 189 VAL A CA 1
ATOM 1510 C C . VAL A 1 189 ? 2.923 -6.826 -22.439 1.00 97.00 189 VAL A C 1
ATOM 1512 O O . VAL A 1 189 ? 3.841 -7.578 -22.788 1.00 97.00 189 VAL A O 1
ATOM 1515 N N . SER A 1 190 ? 2.603 -5.712 -23.104 1.00 97.19 190 SER A N 1
ATOM 1516 C CA . SER A 1 190 ? 3.297 -5.270 -24.318 1.00 97.19 190 SER A CA 1
ATOM 1517 C C . SER A 1 190 ? 4.765 -4.911 -24.049 1.00 97.19 190 SER A C 1
ATOM 1519 O O . SER A 1 190 ? 5.173 -4.692 -22.909 1.00 97.19 190 SER A O 1
ATOM 1521 N N . GLY A 1 191 ? 5.589 -4.802 -25.099 1.00 97.12 191 GLY A N 1
ATOM 1522 C CA . GLY A 1 191 ? 7.011 -4.452 -24.949 1.00 97.12 191 GLY A CA 1
ATOM 1523 C C . GLY A 1 191 ? 7.243 -3.115 -24.226 1.00 97.12 191 GLY A C 1
ATOM 1524 O O . GLY A 1 191 ? 8.083 -3.033 -23.330 1.00 97.12 191 GLY A O 1
ATOM 1525 N N . GLY A 1 192 ? 6.453 -2.086 -24.557 1.00 97.69 192 GLY A N 1
ATOM 1526 C CA . GLY A 1 192 ? 6.514 -0.779 -23.890 1.00 97.69 192 GLY A CA 1
ATOM 1527 C C . GLY A 1 192 ? 6.099 -0.844 -22.419 1.00 97.69 192 GLY A C 1
ATOM 1528 O O . GLY A 1 192 ? 6.813 -0.344 -21.551 1.00 97.69 192 GLY A O 1
ATOM 1529 N N . GLU A 1 193 ? 4.995 -1.528 -22.116 1.00 98.00 193 GLU A N 1
ATOM 1530 C CA . GLU A 1 193 ? 4.528 -1.718 -20.736 1.00 98.00 193 GLU A CA 1
ATOM 1531 C C . GLU A 1 193 ? 5.507 -2.561 -19.912 1.00 98.00 193 GLU A C 1
ATOM 1533 O O . GLU A 1 193 ? 5.737 -2.265 -18.742 1.00 98.00 193 GLU A O 1
ATOM 1538 N N . ARG A 1 194 ? 6.145 -3.567 -20.522 1.00 98.38 194 ARG A N 1
ATOM 1539 C CA . ARG A 1 194 ? 7.164 -4.403 -19.876 1.00 98.38 194 ARG A CA 1
ATOM 1540 C C . ARG A 1 194 ? 8.387 -3.578 -19.509 1.00 98.38 194 ARG A C 1
ATOM 1542 O O . ARG A 1 194 ? 8.899 -3.733 -18.403 1.00 98.38 194 ARG A O 1
ATOM 1549 N N . PHE A 1 195 ? 8.829 -2.685 -20.399 1.00 98.38 195 PHE A N 1
ATOM 1550 C CA . PHE A 1 195 ? 9.881 -1.726 -20.073 1.00 98.38 195 PHE A CA 1
ATOM 1551 C C . PHE A 1 195 ? 9.477 -0.854 -18.880 1.00 98.38 195 PHE A C 1
ATOM 1553 O O . PHE A 1 195 ? 10.216 -0.784 -17.901 1.00 98.38 195 PHE A O 1
ATOM 1560 N N . MET A 1 196 ? 8.283 -0.256 -18.916 1.00 98.38 196 MET A N 1
ATOM 1561 C CA . MET A 1 196 ? 7.796 0.586 -17.822 1.00 98.38 196 MET A CA 1
ATOM 1562 C C . MET A 1 196 ? 7.728 -0.165 -16.488 1.00 98.38 196 MET A C 1
ATOM 1564 O O . MET A 1 196 ? 8.213 0.350 -15.482 1.00 98.38 196 MET A O 1
ATOM 1568 N N . ALA A 1 197 ? 7.176 -1.380 -16.477 1.00 98.44 197 ALA A N 1
ATOM 1569 C CA . ALA A 1 197 ? 7.067 -2.209 -15.283 1.00 98.44 197 ALA A CA 1
ATOM 1570 C C . ALA A 1 197 ? 8.444 -2.598 -14.722 1.00 98.44 197 ALA A C 1
ATOM 1572 O O . ALA A 1 197 ? 8.676 -2.442 -13.526 1.00 98.44 197 ALA A O 1
ATOM 1573 N N . GLN A 1 198 ? 9.382 -3.026 -15.579 1.00 98.56 198 GLN A N 1
ATOM 1574 C CA . GLN A 1 198 ? 10.753 -3.340 -15.160 1.00 98.56 198 GLN A CA 1
ATOM 1575 C C . GLN A 1 198 ? 11.471 -2.115 -14.589 1.00 98.56 198 GLN A C 1
ATOM 1577 O O . GLN A 1 198 ? 12.130 -2.211 -13.557 1.00 98.56 198 GLN A O 1
ATOM 1582 N N . THR A 1 199 ? 11.336 -0.943 -15.216 1.00 98.44 199 THR A N 1
ATOM 1583 C CA . THR A 1 199 ? 11.962 0.272 -14.685 1.00 98.44 199 THR A CA 1
ATOM 1584 C C . THR A 1 199 ? 11.339 0.694 -13.360 1.00 98.44 199 THR A C 1
ATOM 1586 O O . THR A 1 199 ? 12.072 1.010 -12.429 1.00 98.44 199 THR A O 1
ATOM 1589 N N . LEU A 1 200 ? 10.009 0.669 -13.232 1.00 98.50 200 LEU A N 1
ATOM 1590 C CA . LEU A 1 200 ? 9.341 0.979 -11.965 1.00 98.50 200 LEU A CA 1
ATOM 1591 C C . LEU A 1 200 ? 9.745 0.005 -10.856 1.00 98.50 200 LEU A C 1
ATOM 1593 O O . LEU A 1 200 ? 9.942 0.450 -9.729 1.00 98.50 200 LEU A O 1
ATOM 1597 N N . HIS A 1 201 ? 9.910 -1.280 -11.171 1.00 98.44 201 HIS A N 1
ATOM 1598 C CA . HIS A 1 201 ? 10.405 -2.290 -10.240 1.00 98.44 201 HIS A CA 1
ATOM 1599 C C . HIS A 1 201 ? 11.837 -1.974 -9.784 1.00 98.44 201 HIS A C 1
ATOM 1601 O O . HIS A 1 201 ? 12.069 -1.753 -8.597 1.00 98.44 201 HIS A O 1
ATOM 1607 N N . CYS A 1 202 ? 12.766 -1.826 -10.732 1.00 98.31 202 CYS A N 1
ATOM 1608 C CA . CYS A 1 202 ? 14.171 -1.514 -10.469 1.00 98.31 202 CYS A CA 1
ATOM 1609 C C . CYS A 1 202 ? 14.344 -0.229 -9.647 1.00 98.31 202 CYS A C 1
ATOM 1611 O O . CYS A 1 202 ? 15.032 -0.232 -8.629 1.00 98.31 202 CYS A O 1
ATOM 1613 N N . VAL A 1 203 ? 13.678 0.864 -10.041 1.00 97.56 203 VAL A N 1
ATOM 1614 C CA . VAL A 1 203 ? 13.789 2.149 -9.335 1.00 97.56 203 VAL A CA 1
ATOM 161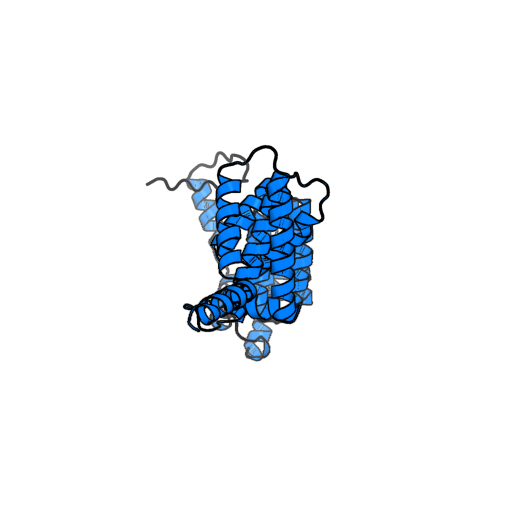5 C C . VAL A 1 203 ? 13.300 2.034 -7.899 1.00 97.56 203 VAL A C 1
ATOM 1617 O O . VAL A 1 203 ? 13.903 2.574 -6.977 1.00 97.56 203 VAL A O 1
ATOM 1620 N N . THR A 1 204 ? 12.196 1.330 -7.712 1.00 97.62 204 THR A N 1
ATOM 1621 C CA . THR A 1 204 ? 11.598 1.118 -6.404 1.00 97.62 204 THR A CA 1
ATOM 1622 C C . THR A 1 204 ? 12.498 0.286 -5.487 1.00 97.62 204 THR A C 1
ATOM 1624 O O . THR A 1 204 ? 12.701 0.673 -4.336 1.00 97.62 204 THR A O 1
ATOM 1627 N N . LEU A 1 205 ? 13.079 -0.807 -5.992 1.00 97.44 205 LEU A N 1
ATOM 1628 C CA . LEU A 1 205 ? 14.028 -1.629 -5.236 1.00 97.44 205 LEU A CA 1
ATOM 1629 C C . LEU A 1 205 ? 15.307 -0.857 -4.892 1.00 97.44 205 LEU A C 1
ATOM 1631 O O . LEU A 1 205 ? 15.736 -0.875 -3.740 1.00 97.44 205 LEU A O 1
ATOM 1635 N N . ALA A 1 206 ? 15.852 -0.090 -5.841 1.00 96.19 206 ALA A N 1
ATOM 1636 C CA . ALA A 1 206 ? 17.020 0.753 -5.603 1.00 96.19 206 ALA A CA 1
ATOM 1637 C C . ALA A 1 206 ? 16.774 1.772 -4.478 1.00 96.19 206 ALA A C 1
ATOM 1639 O O . ALA A 1 206 ? 17.641 1.976 -3.629 1.00 96.19 206 ALA A O 1
ATOM 1640 N N . ARG A 1 207 ? 15.578 2.380 -4.432 1.00 96.12 207 ARG A N 1
ATOM 1641 C CA . ARG A 1 207 ? 15.190 3.301 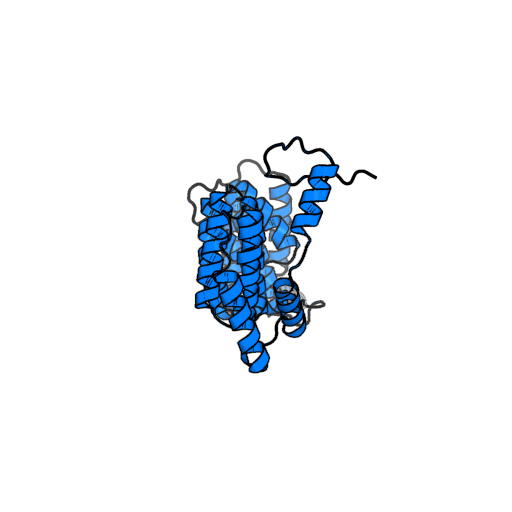-3.352 1.00 96.12 207 ARG A CA 1
ATOM 1642 C C . ARG A 1 207 ? 15.047 2.600 -2.007 1.00 96.12 207 ARG A C 1
ATOM 1644 O O . ARG A 1 207 ? 15.533 3.128 -1.014 1.00 96.12 207 ARG A O 1
ATOM 1651 N N . LEU A 1 208 ? 14.449 1.411 -1.959 1.00 95.75 208 LEU A N 1
ATOM 1652 C CA . LEU A 1 208 ? 14.389 0.621 -0.722 1.00 95.75 208 LEU A CA 1
ATOM 1653 C C . LEU A 1 208 ? 15.783 0.236 -0.223 1.00 95.75 208 LEU A C 1
ATOM 1655 O O . LEU A 1 208 ? 16.053 0.350 0.968 1.00 95.75 208 LEU A O 1
ATOM 1659 N N . HIS A 1 209 ? 16.676 -0.174 -1.121 1.00 95.44 209 HIS A N 1
ATOM 1660 C CA . HIS A 1 209 ? 18.056 -0.496 -0.773 1.00 95.44 209 HIS A CA 1
ATOM 1661 C C . HIS A 1 209 ? 18.814 0.735 -0.246 1.00 95.44 209 HIS A C 1
ATOM 1663 O O . HIS A 1 209 ? 19.488 0.655 0.779 1.00 95.44 209 HIS A O 1
ATOM 1669 N N . GLU A 1 210 ? 18.662 1.895 -0.894 1.00 93.94 210 GLU A N 1
ATOM 1670 C CA . GLU A 1 210 ? 19.219 3.170 -0.423 1.00 93.94 210 GLU A CA 1
ATOM 1671 C C . GLU A 1 210 ? 18.716 3.520 0.980 1.00 93.94 210 GLU A C 1
ATOM 1673 O O . GLU A 1 210 ? 19.521 3.839 1.855 1.00 93.94 210 GLU A O 1
ATOM 1678 N N . MET A 1 211 ? 17.407 3.381 1.212 1.00 94.50 211 MET A N 1
ATOM 1679 C CA . MET A 1 211 ? 16.819 3.542 2.535 1.00 94.50 211 MET A CA 1
ATOM 1680 C C . MET A 1 211 ? 17.493 2.575 3.520 1.00 94.50 211 MET A C 1
ATOM 1682 O O . MET A 1 211 ? 18.032 3.006 4.533 1.00 94.50 211 MET A O 1
ATOM 1686 N N . ILE A 1 212 ? 17.524 1.272 3.255 1.00 94.81 212 ILE A N 1
ATOM 1687 C CA . ILE A 1 212 ? 18.129 0.295 4.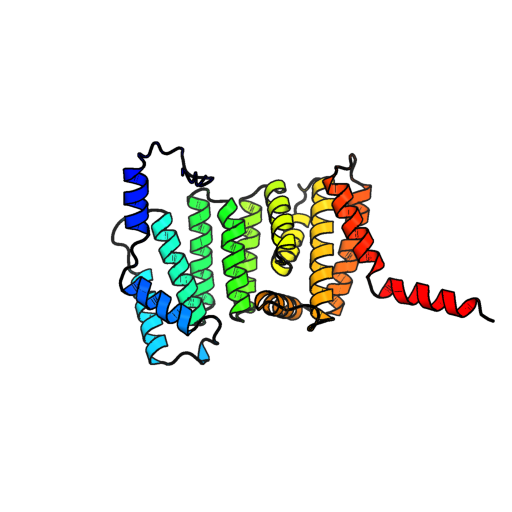176 1.00 94.81 212 ILE A CA 1
ATOM 1688 C C . ILE A 1 212 ? 19.584 0.654 4.523 1.00 94.81 212 ILE A C 1
ATOM 1690 O O . ILE A 1 212 ? 19.961 0.588 5.693 1.00 94.81 212 ILE A O 1
ATOM 1694 N N . ARG A 1 213 ? 20.377 1.074 3.530 1.00 93.56 213 ARG A N 1
ATOM 1695 C CA . ARG A 1 213 ? 21.801 1.394 3.694 1.00 93.56 213 ARG A CA 1
ATOM 1696 C C . ARG A 1 213 ? 22.053 2.671 4.492 1.00 93.56 213 ARG A C 1
ATOM 1698 O O . ARG A 1 213 ? 23.014 2.714 5.254 1.00 93.56 213 ARG A O 1
ATOM 1705 N N . ASP A 1 214 ? 21.226 3.698 4.318 1.00 93.06 214 ASP A N 1
ATOM 1706 C CA . ASP A 1 214 ? 21.342 4.954 5.064 1.00 93.06 214 ASP A CA 1
ATOM 1707 C C . ASP A 1 214 ? 20.050 5.255 5.846 1.00 93.06 214 ASP A C 1
ATOM 1709 O O . ASP A 1 214 ? 19.178 6.013 5.399 1.00 93.06 214 ASP A O 1
ATOM 1713 N N . PRO A 1 215 ? 19.901 4.670 7.052 1.00 87.88 215 PRO A N 1
ATOM 1714 C CA . PRO A 1 215 ? 18.748 4.915 7.905 1.00 87.88 215 PRO A CA 1
ATOM 1715 C C . PRO A 1 215 ? 18.577 6.371 8.344 1.00 87.88 215 PRO A C 1
ATOM 1717 O O . PRO A 1 215 ? 17.478 6.744 8.749 1.00 87.88 215 PRO A O 1
ATOM 1720 N N . ASN A 1 216 ? 19.635 7.181 8.265 1.00 87.62 216 ASN A N 1
ATOM 1721 C CA . ASN A 1 216 ? 19.633 8.575 8.701 1.00 87.62 216 ASN A CA 1
ATOM 1722 C C . ASN A 1 216 ? 19.454 9.558 7.529 1.00 87.62 216 ASN A C 1
ATOM 1724 O O . ASN A 1 216 ? 19.410 10.770 7.757 1.00 87.62 216 ASN A O 1
ATOM 1728 N N . HIS A 1 217 ? 19.338 9.064 6.289 1.00 79.94 217 HIS A N 1
ATOM 1729 C CA . HIS A 1 217 ? 19.180 9.912 5.112 1.00 79.94 217 HIS A CA 1
ATOM 1730 C C . HIS A 1 217 ? 17.794 10.551 5.041 1.00 79.94 217 HIS A C 1
ATOM 1732 O O . HIS A 1 217 ? 16.809 9.897 4.694 1.00 79.94 217 HIS A O 1
ATOM 1738 N N . GLY A 1 218 ? 17.728 11.855 5.308 1.00 70.56 218 GLY A N 1
ATOM 1739 C CA . GLY A 1 218 ? 16.477 12.609 5.270 1.00 70.56 218 GLY A CA 1
ATOM 1740 C C . GLY A 1 218 ? 15.518 12.214 6.399 1.00 70.56 218 GLY A C 1
ATOM 1741 O O . GLY A 1 218 ? 15.594 11.136 6.982 1.00 70.56 218 GLY A O 1
ATOM 1742 N N . GLY A 1 219 ? 14.608 13.116 6.766 1.00 79.31 219 GLY A N 1
ATOM 1743 C CA . GLY A 1 219 ? 13.622 12.836 7.811 1.00 79.31 219 GLY A CA 1
ATOM 1744 C C . GLY A 1 219 ? 12.722 11.665 7.415 1.00 79.31 219 GLY A C 1
ATOM 1745 O O . GLY A 1 219 ? 11.823 11.839 6.594 1.00 79.31 219 GLY A O 1
ATOM 1746 N N . ARG A 1 220 ? 12.962 10.483 7.994 1.00 87.56 220 ARG A N 1
ATOM 1747 C CA . ARG A 1 220 ? 12.161 9.285 7.737 1.00 87.56 220 ARG A CA 1
ATOM 1748 C C . ARG A 1 220 ? 10.759 9.427 8.286 1.00 87.56 220 ARG A C 1
ATOM 1750 O O . ARG A 1 220 ? 10.565 9.747 9.457 1.00 87.56 220 ARG A O 1
ATOM 1757 N N . THR A 1 221 ? 9.784 9.098 7.454 1.00 93.56 221 THR A N 1
ATOM 1758 C CA . THR A 1 221 ? 8.412 8.904 7.909 1.00 93.56 221 THR A CA 1
ATOM 1759 C C . THR A 1 221 ? 8.262 7.536 8.583 1.00 93.56 221 THR A C 1
ATOM 1761 O O . THR A 1 221 ? 9.052 6.617 8.358 1.00 93.56 221 THR A O 1
ATOM 1764 N N . GLU A 1 222 ? 7.216 7.355 9.392 1.00 93.38 222 GLU A N 1
ATOM 1765 C CA . GLU A 1 222 ? 6.882 6.047 9.985 1.00 93.38 222 GLU A CA 1
ATOM 1766 C C . GLU A 1 222 ? 6.684 4.969 8.914 1.00 93.38 222 GLU A C 1
ATOM 1768 O O . GLU A 1 222 ? 7.052 3.810 9.096 1.00 93.38 222 GLU A O 1
ATOM 1773 N N . LEU A 1 223 ? 6.137 5.368 7.766 1.00 94.94 223 LEU A N 1
ATOM 1774 C CA . LEU A 1 223 ? 5.969 4.488 6.627 1.00 94.94 223 LEU A CA 1
ATOM 1775 C C . LEU A 1 223 ? 7.313 4.044 6.040 1.00 94.94 223 LEU A C 1
ATOM 1777 O O . LEU A 1 223 ? 7.454 2.881 5.674 1.00 94.94 223 LEU A O 1
ATOM 1781 N N . ASP A 1 224 ? 8.296 4.937 5.940 1.00 95.56 224 ASP A N 1
ATOM 1782 C CA . ASP A 1 224 ? 9.628 4.589 5.431 1.00 95.56 224 ASP A CA 1
ATOM 1783 C C . ASP A 1 224 ? 10.275 3.508 6.298 1.00 95.56 224 ASP A C 1
ATOM 1785 O O . ASP A 1 224 ? 10.820 2.524 5.789 1.00 95.56 224 ASP A O 1
ATOM 1789 N N . VAL A 1 225 ? 10.145 3.654 7.620 1.00 95.56 225 VAL A N 1
ATOM 1790 C CA . VAL A 1 225 ? 10.597 2.655 8.594 1.00 95.56 225 VAL A CA 1
ATOM 1791 C C . VAL A 1 225 ? 9.837 1.339 8.415 1.00 95.56 225 VAL A C 1
ATOM 1793 O O . VAL A 1 225 ? 10.468 0.283 8.354 1.00 95.56 225 VAL A O 1
ATOM 1796 N N . ALA A 1 226 ? 8.507 1.389 8.291 1.00 96.38 226 ALA A N 1
ATOM 1797 C CA . ALA A 1 226 ? 7.673 0.203 8.109 1.00 96.38 226 ALA A CA 1
ATOM 1798 C C . ALA A 1 226 ? 8.022 -0.561 6.824 1.00 96.38 226 ALA A C 1
ATOM 1800 O O . ALA A 1 226 ? 8.240 -1.766 6.875 1.00 96.38 226 ALA A O 1
ATOM 1801 N N . GLN A 1 227 ? 8.158 0.129 5.689 1.00 96.81 227 GLN A N 1
ATOM 1802 C CA . GLN A 1 227 ? 8.509 -0.489 4.405 1.00 96.81 227 GLN A CA 1
ATOM 1803 C C . GLN A 1 227 ? 9.914 -1.095 4.413 1.00 96.81 227 GLN A C 1
ATOM 1805 O O . GLN A 1 227 ? 10.104 -2.184 3.886 1.00 96.81 227 GLN A O 1
ATOM 1810 N N . THR A 1 228 ? 10.887 -0.421 5.037 1.00 96.06 228 THR A N 1
ATOM 1811 C CA . THR A 1 228 ? 12.256 -0.941 5.200 1.00 96.06 228 THR A CA 1
ATOM 1812 C C . THR A 1 228 ? 12.238 -2.251 5.992 1.00 96.06 228 THR A C 1
ATOM 1814 O O . THR A 1 228 ? 12.810 -3.248 5.561 1.00 96.06 228 THR A O 1
ATOM 1817 N N . ARG A 1 229 ? 11.544 -2.270 7.140 1.00 96.19 229 ARG A N 1
ATOM 1818 C CA . ARG A 1 229 ? 11.396 -3.477 7.971 1.00 96.19 229 ARG A CA 1
ATOM 1819 C C . ARG A 1 229 ? 10.669 -4.586 7.225 1.00 96.19 229 ARG A C 1
ATOM 1821 O O . ARG A 1 229 ? 11.079 -5.736 7.299 1.00 96.19 229 ARG A O 1
ATOM 1828 N N . TRP A 1 230 ? 9.616 -4.230 6.496 1.00 97.00 230 TRP A N 1
ATOM 1829 C CA . TRP A 1 230 ? 8.829 -5.180 5.727 1.00 97.00 230 TRP A CA 1
ATOM 1830 C C . TRP A 1 230 ? 9.652 -5.823 4.605 1.00 97.00 230 TRP A C 1
ATOM 1832 O O . TRP A 1 230 ? 9.644 -7.044 4.467 1.00 97.00 230 TRP A O 1
ATOM 1842 N N . ALA A 1 231 ? 10.445 -5.030 3.882 1.00 96.44 231 ALA A N 1
ATOM 1843 C CA . ALA A 1 231 ? 11.364 -5.537 2.872 1.00 96.44 231 ALA A CA 1
ATOM 1844 C C . ALA A 1 231 ? 12.422 -6.481 3.469 1.00 96.44 231 ALA A C 1
ATOM 1846 O O . ALA A 1 231 ? 12.655 -7.560 2.932 1.00 96.44 231 ALA A O 1
ATOM 1847 N N . LEU A 1 232 ? 13.005 -6.118 4.615 1.00 95.44 232 LEU A N 1
ATOM 1848 C CA . LEU A 1 232 ? 13.995 -6.948 5.315 1.00 95.44 232 LEU A CA 1
ATOM 1849 C C . LEU A 1 232 ? 13.408 -8.240 5.903 1.00 95.44 232 LEU A C 1
ATOM 1851 O O . LEU A 1 232 ? 14.122 -9.228 6.043 1.00 95.44 232 LEU A O 1
ATOM 1855 N N . ALA A 1 233 ? 12.109 -8.272 6.215 1.00 95.25 233 ALA A N 1
ATOM 1856 C CA . ALA A 1 233 ? 11.436 -9.502 6.634 1.00 95.25 233 ALA A CA 1
ATOM 1857 C C . ALA A 1 233 ? 11.375 -10.557 5.509 1.00 95.25 233 ALA A C 1
ATOM 1859 O O . ALA A 1 233 ? 11.204 -11.739 5.792 1.00 95.25 233 ALA A O 1
ATOM 1860 N N . HIS A 1 234 ? 11.551 -10.148 4.246 1.00 91.06 234 HIS A N 1
ATOM 1861 C CA . HIS A 1 234 ? 11.502 -11.030 3.074 1.00 91.06 234 HIS A CA 1
ATOM 1862 C C . HIS A 1 234 ? 12.868 -11.503 2.584 1.00 91.06 234 HIS A C 1
ATOM 1864 O O . HIS A 1 234 ? 12.945 -12.388 1.731 1.00 91.06 234 HIS A O 1
ATOM 1870 N N . GLY A 1 235 ? 13.952 -10.913 3.076 1.00 89.44 235 GLY A N 1
ATOM 1871 C CA . GLY A 1 235 ? 15.284 -11.246 2.604 1.00 89.44 235 GLY A CA 1
ATOM 1872 C C . GLY A 1 235 ? 16.357 -10.320 3.147 1.00 89.44 235 GLY A C 1
ATOM 1873 O O . GLY A 1 235 ? 16.084 -9.238 3.663 1.00 89.44 235 GLY A O 1
ATOM 1874 N N . ALA A 1 236 ? 17.602 -10.768 3.008 1.00 87.50 236 ALA A N 1
ATOM 1875 C CA . ALA A 1 236 ? 18.764 -9.967 3.353 1.00 87.50 236 ALA A CA 1
ATOM 1876 C C . ALA A 1 236 ? 18.928 -8.781 2.385 1.00 87.50 236 ALA A C 1
ATOM 1878 O O . ALA A 1 236 ? 18.437 -8.810 1.252 1.00 87.50 236 ALA A O 1
ATOM 1879 N N . THR A 1 237 ? 19.646 -7.744 2.815 1.00 89.94 237 THR A N 1
ATOM 1880 C CA . THR A 1 237 ? 19.929 -6.546 2.007 1.00 89.94 237 THR A CA 1
ATOM 1881 C C . THR A 1 237 ? 20.594 -6.898 0.674 1.00 89.94 237 THR A C 1
ATOM 1883 O O . THR A 1 237 ? 20.283 -6.299 -0.354 1.00 89.94 237 THR A O 1
ATOM 1886 N N . GLU A 1 238 ? 21.456 -7.914 0.672 1.00 90.12 238 GLU A N 1
ATOM 1887 C CA . GLU A 1 238 ? 22.153 -8.427 -0.507 1.00 90.12 238 GLU A CA 1
ATOM 1888 C C . GLU A 1 238 ? 21.175 -8.984 -1.552 1.00 90.12 238 GLU A C 1
ATOM 1890 O O . GLU A 1 238 ? 21.378 -8.785 -2.749 1.00 90.12 238 GLU A O 1
ATOM 1895 N N . ASN A 1 239 ? 20.071 -9.610 -1.120 1.00 92.75 239 ASN A N 1
ATOM 1896 C CA . ASN A 1 239 ? 19.042 -10.109 -2.035 1.00 92.75 239 ASN A CA 1
ATOM 1897 C C . ASN A 1 239 ? 18.343 -8.946 -2.751 1.00 92.75 239 ASN A C 1
ATOM 1899 O O . ASN A 1 239 ? 18.122 -9.017 -3.956 1.00 92.75 239 ASN A O 1
ATOM 1903 N N . LEU A 1 240 ? 18.050 -7.851 -2.039 1.00 93.19 240 LEU A N 1
ATOM 1904 C CA . LEU A 1 240 ? 17.440 -6.660 -2.642 1.00 93.19 240 LEU A CA 1
ATOM 1905 C C . LEU A 1 240 ? 18.366 -5.995 -3.665 1.00 93.19 240 LEU A C 1
ATOM 1907 O O . LEU A 1 240 ? 17.892 -5.518 -4.698 1.00 93.19 240 LEU A O 1
ATOM 1911 N N . LEU A 1 241 ? 19.676 -5.967 -3.402 1.00 93.81 241 LEU A N 1
ATOM 1912 C CA . LEU A 1 241 ? 20.658 -5.453 -4.358 1.00 93.81 241 LEU A CA 1
ATOM 1913 C C . LEU A 1 241 ? 20.715 -6.332 -5.616 1.00 93.81 241 LEU A C 1
ATOM 1915 O O . LEU A 1 241 ? 20.542 -5.818 -6.722 1.00 93.81 241 LEU A O 1
ATOM 1919 N N . ALA A 1 242 ? 20.836 -7.651 -5.449 1.00 94.88 242 ALA A N 1
ATOM 1920 C CA . ALA A 1 242 ? 20.849 -8.596 -6.564 1.00 94.88 242 ALA A CA 1
ATOM 1921 C C . ALA A 1 242 ? 19.553 -8.532 -7.400 1.00 94.88 242 ALA A C 1
ATOM 1923 O O . ALA A 1 242 ? 19.590 -8.546 -8.633 1.00 94.88 242 ALA A O 1
ATOM 1924 N N . GLU A 1 243 ? 18.390 -8.404 -6.751 1.00 95.88 243 GLU A N 1
ATOM 1925 C CA . GLU A 1 243 ? 17.105 -8.192 -7.429 1.00 95.88 243 GLU A CA 1
ATOM 1926 C C . GLU A 1 243 ? 17.067 -6.856 -8.188 1.00 95.88 243 GLU A C 1
ATOM 1928 O O . GLU A 1 243 ? 16.550 -6.790 -9.310 1.00 95.88 243 GLU A O 1
ATOM 1933 N N . THR A 1 244 ? 17.651 -5.796 -7.618 1.00 96.12 244 THR A N 1
ATOM 1934 C CA . THR A 1 244 ? 17.760 -4.479 -8.265 1.00 96.12 244 THR A CA 1
ATOM 1935 C C . THR A 1 244 ? 18.582 -4.565 -9.550 1.00 96.12 244 THR A C 1
ATOM 1937 O O . THR A 1 244 ? 18.138 -4.075 -10.592 1.00 96.12 244 THR A O 1
ATOM 1940 N N . GLU A 1 245 ? 19.744 -5.216 -9.507 1.00 96.12 245 GLU A N 1
ATOM 1941 C CA . GLU A 1 245 ? 20.639 -5.411 -10.656 1.00 96.12 245 GLU A CA 1
ATOM 1942 C C . GLU A 1 245 ? 19.997 -6.280 -11.741 1.00 96.12 245 GLU A C 1
ATOM 1944 O O . GLU A 1 245 ? 20.004 -5.928 -12.928 1.00 96.12 245 GLU A O 1
ATOM 1949 N N . ALA A 1 246 ? 19.361 -7.385 -11.343 1.00 96.94 246 ALA A N 1
ATOM 1950 C CA . ALA A 1 246 ? 18.624 -8.247 -12.259 1.00 96.94 246 ALA A CA 1
ATOM 1951 C C . ALA A 1 246 ? 17.489 -7.478 -12.956 1.00 96.94 246 ALA A C 1
ATOM 1953 O O . ALA A 1 246 ? 17.334 -7.558 -14.182 1.00 96.94 246 ALA A O 1
ATOM 1954 N N . SER A 1 247 ? 16.730 -6.679 -12.200 1.00 97.19 247 SER A N 1
ATOM 1955 C CA . SER A 1 247 ? 15.661 -5.845 -12.747 1.00 97.19 247 SER A CA 1
ATOM 1956 C C . SER A 1 247 ? 16.199 -4.723 -13.640 1.00 97.19 247 SER A C 1
ATOM 1958 O O . SER A 1 247 ? 15.598 -4.432 -14.674 1.00 97.19 247 SER A O 1
ATOM 1960 N N . MET A 1 248 ? 17.364 -4.147 -13.326 1.00 97.75 248 MET A N 1
ATOM 1961 C CA . MET A 1 248 ? 18.032 -3.149 -14.167 1.00 97.75 248 MET A CA 1
ATOM 1962 C C . MET A 1 248 ? 18.418 -3.726 -15.531 1.00 97.75 248 MET A C 1
ATOM 1964 O O . MET A 1 248 ? 18.101 -3.147 -16.576 1.00 97.75 248 MET A O 1
ATOM 1968 N N . LYS A 1 249 ? 19.047 -4.906 -15.537 1.00 97.69 249 LYS A N 1
ATOM 1969 C CA . LYS A 1 249 ? 19.401 -5.627 -16.764 1.00 97.69 249 LYS A CA 1
ATOM 1970 C C . LYS A 1 249 ? 18.158 -5.939 -17.599 1.00 97.69 249 LYS A C 1
ATOM 1972 O O . LYS A 1 249 ? 18.148 -5.678 -18.805 1.00 97.69 249 LYS A O 1
ATOM 1977 N N . ALA A 1 250 ? 17.097 -6.435 -16.964 1.00 98.12 250 ALA A N 1
ATOM 1978 C CA . ALA A 1 250 ? 15.831 -6.727 -17.631 1.00 98.12 250 ALA A CA 1
ATOM 1979 C C . ALA A 1 250 ? 15.160 -5.460 -18.195 1.00 98.12 250 ALA A C 1
ATOM 1981 O O . ALA A 1 250 ? 14.650 -5.482 -19.317 1.00 98.12 250 ALA A O 1
ATOM 1982 N N . ALA A 1 251 ? 15.211 -4.336 -17.472 1.00 98.12 251 ALA A N 1
ATOM 1983 C CA . ALA A 1 251 ? 14.696 -3.052 -17.942 1.00 98.12 251 ALA A CA 1
ATOM 1984 C C . ALA A 1 251 ? 15.428 -2.571 -19.203 1.00 98.12 251 ALA A C 1
ATOM 1986 O O . ALA A 1 251 ? 14.782 -2.134 -20.154 1.00 98.12 251 ALA A O 1
ATOM 1987 N N . ARG A 1 252 ? 16.759 -2.700 -19.275 1.00 97.81 252 ARG A N 1
ATOM 1988 C CA . ARG A 1 252 ? 17.520 -2.334 -20.486 1.00 97.81 252 ARG A CA 1
ATOM 1989 C C . ARG A 1 252 ? 17.161 -3.185 -21.689 1.00 97.81 252 ARG A C 1
ATOM 1991 O O . ARG A 1 252 ? 16.962 -2.651 -22.779 1.00 97.81 252 ARG A O 1
ATOM 1998 N N . GLN A 1 253 ? 17.069 -4.496 -21.486 1.00 97.88 253 GLN A N 1
ATOM 1999 C CA . GLN A 1 253 ? 16.662 -5.423 -22.539 1.00 97.88 253 GLN A CA 1
ATOM 2000 C C . GLN A 1 253 ? 15.262 -5.076 -23.052 1.00 97.88 253 GLN A C 1
ATOM 2002 O O . GLN A 1 253 ? 15.057 -4.975 -24.260 1.00 97.88 253 GLN A O 1
ATOM 2007 N N . ALA A 1 254 ? 14.322 -4.804 -22.141 1.00 97.75 254 ALA A N 1
ATOM 2008 C CA . ALA A 1 254 ? 12.978 -4.376 -22.503 1.00 97.75 254 ALA A CA 1
ATOM 2009 C C . ALA A 1 254 ? 12.983 -3.036 -23.260 1.00 97.75 254 ALA A C 1
ATOM 2011 O O . ALA A 1 254 ? 12.291 -2.923 -24.264 1.00 97.75 254 ALA A O 1
ATOM 2012 N N . TYR A 1 255 ? 13.795 -2.053 -22.846 1.00 98.06 255 TYR A N 1
ATOM 2013 C CA . TYR A 1 255 ? 13.921 -0.761 -23.535 1.00 98.06 255 TYR A CA 1
ATOM 2014 C C . TYR A 1 255 ? 14.403 -0.900 -24.983 1.00 98.06 255 TYR A C 1
ATOM 2016 O O . TYR A 1 255 ? 13.885 -0.228 -25.878 1.00 98.06 255 TYR A O 1
ATOM 2024 N N . ALA A 1 256 ? 15.396 -1.765 -25.212 1.00 97.38 256 ALA A N 1
ATOM 2025 C CA . ALA A 1 256 ? 15.942 -2.031 -26.540 1.00 97.38 256 ALA A CA 1
ATOM 2026 C C . ALA A 1 256 ? 14.912 -2.690 -27.474 1.00 97.38 256 ALA A C 1
ATOM 2028 O O . ALA A 1 256 ? 14.961 -2.480 -28.681 1.00 97.38 256 ALA A O 1
ATOM 2029 N N . ALA A 1 257 ? 13.962 -3.441 -26.912 1.00 96.62 257 ALA A N 1
ATOM 2030 C CA . ALA A 1 257 ? 12.875 -4.079 -27.648 1.00 96.62 257 ALA A CA 1
ATOM 2031 C C . ALA A 1 257 ? 11.671 -3.152 -27.920 1.00 96.62 257 ALA A C 1
ATOM 2033 O O . ALA A 1 257 ? 10.720 -3.564 -28.582 1.00 96.62 257 ALA A O 1
ATOM 2034 N N . VAL A 1 258 ? 11.667 -1.910 -27.417 1.00 97.19 258 VAL A N 1
ATOM 2035 C CA . VAL A 1 258 ? 10.581 -0.953 -27.679 1.00 97.19 258 VAL A CA 1
ATOM 2036 C C . VAL A 1 258 ? 10.712 -0.375 -29.091 1.00 97.19 258 VAL A C 1
ATOM 2038 O O . VAL A 1 258 ? 11.648 0.368 -29.372 1.00 97.19 258 VAL A O 1
ATOM 2041 N N . GLU A 1 259 ? 9.723 -0.633 -29.952 1.00 96.06 259 GLU A N 1
ATOM 2042 C CA . GLU A 1 259 ? 9.699 -0.150 -31.346 1.00 96.06 259 GLU A CA 1
ATOM 2043 C C . GLU A 1 259 ? 9.646 1.381 -31.462 1.00 96.06 259 GLU A C 1
ATOM 2045 O O . GLU A 1 259 ? 10.272 1.976 -32.339 1.00 96.06 259 GLU A O 1
ATOM 2050 N N . ARG A 1 260 ? 8.887 2.038 -30.575 1.00 96.44 260 ARG A N 1
ATOM 2051 C CA . ARG A 1 260 ? 8.731 3.497 -30.555 1.00 96.44 260 ARG A CA 1
ATOM 2052 C C . ARG A 1 260 ? 8.849 4.044 -29.140 1.00 96.44 260 ARG A C 1
ATOM 2054 O O . ARG A 1 260 ? 7.978 3.842 -28.292 1.00 96.44 260 ARG A O 1
ATOM 2061 N N . HIS A 1 261 ? 9.906 4.807 -28.887 1.00 96.12 261 HIS A N 1
ATOM 2062 C CA . HIS A 1 261 ? 10.113 5.445 -27.590 1.00 96.12 261 HIS A CA 1
ATOM 2063 C C . HIS A 1 261 ? 9.181 6.648 -27.408 1.00 96.12 261 HIS A C 1
ATOM 2065 O O . HIS A 1 261 ? 9.205 7.607 -28.180 1.00 96.12 261 HIS A O 1
ATOM 2071 N N . THR A 1 262 ? 8.353 6.603 -26.365 1.00 96.56 262 THR A N 1
ATOM 2072 C CA . THR A 1 262 ? 7.533 7.736 -25.929 1.00 96.56 262 THR A CA 1
ATOM 2073 C C . THR A 1 262 ? 8.360 8.674 -25.043 1.00 96.56 262 THR A C 1
ATOM 2075 O O . THR A 1 262 ? 9.433 8.309 -24.557 1.00 96.56 262 THR A O 1
ATOM 2078 N N . ARG A 1 263 ? 7.847 9.881 -24.762 1.00 97.00 263 ARG A N 1
ATOM 2079 C CA . ARG A 1 263 ? 8.471 10.787 -23.777 1.00 97.00 263 ARG A CA 1
ATOM 2080 C C . ARG A 1 263 ? 8.597 10.127 -22.404 1.00 97.00 263 ARG A C 1
ATOM 2082 O O . ARG A 1 263 ? 9.620 10.276 -21.747 1.00 97.00 263 ARG A O 1
ATOM 2089 N N . GLN A 1 264 ? 7.581 9.365 -22.001 1.00 95.25 264 GLN A N 1
ATOM 2090 C CA . GLN A 1 264 ? 7.599 8.625 -20.744 1.00 95.25 264 GLN A CA 1
ATOM 2091 C C . GLN A 1 264 ? 8.705 7.565 -20.732 1.00 95.25 264 GLN A C 1
ATOM 2093 O O . GLN A 1 264 ? 9.417 7.461 -19.736 1.00 95.25 264 GLN A O 1
ATOM 2098 N N . HIS A 1 265 ? 8.915 6.847 -21.845 1.00 97.38 265 HIS A N 1
ATOM 2099 C CA . HIS A 1 265 ? 10.005 5.875 -21.936 1.00 97.38 265 HIS A CA 1
ATOM 2100 C C . HIS A 1 265 ? 11.378 6.535 -21.768 1.00 97.38 265 HIS A C 1
ATOM 2102 O O . HIS A 1 265 ? 12.236 6.018 -21.060 1.00 97.38 265 HIS A O 1
ATOM 2108 N N . GLN A 1 266 ? 11.574 7.701 -22.382 1.00 97.62 266 GLN A N 1
ATOM 2109 C CA . GLN A 1 266 ? 12.827 8.447 -22.273 1.00 97.62 266 GLN A CA 1
ATOM 2110 C C . GLN A 1 266 ? 13.072 8.959 -20.849 1.00 97.62 266 GLN A C 1
ATOM 2112 O O . GLN A 1 266 ? 14.199 8.884 -20.369 1.00 97.62 266 GLN A O 1
ATOM 2117 N N . THR A 1 267 ? 12.037 9.446 -20.155 1.00 97.12 267 THR A N 1
ATOM 2118 C CA . THR A 1 267 ? 12.147 9.854 -18.745 1.00 97.12 267 THR A CA 1
ATOM 2119 C C . THR A 1 267 ? 12.549 8.678 -17.861 1.00 97.12 267 THR A C 1
ATOM 2121 O O . THR A 1 267 ? 13.518 8.784 -17.117 1.00 97.12 267 THR A O 1
ATOM 2124 N N . LEU A 1 268 ? 11.862 7.540 -17.994 1.00 96.94 268 LEU A N 1
ATOM 2125 C CA . LEU A 1 268 ? 12.172 6.328 -17.233 1.00 96.94 268 LEU A CA 1
ATOM 2126 C C . LEU A 1 268 ? 13.578 5.802 -17.537 1.00 96.94 268 LEU A C 1
ATOM 2128 O O . LEU A 1 268 ? 14.291 5.406 -16.621 1.00 96.94 268 LEU A O 1
ATOM 2132 N N . LYS A 1 269 ? 14.023 5.868 -18.797 1.00 97.75 269 LYS A N 1
ATOM 2133 C CA . LYS A 1 269 ? 15.399 5.513 -19.151 1.00 97.75 269 LYS A CA 1
ATOM 2134 C C . LYS A 1 269 ? 16.422 6.395 -18.434 1.00 97.75 269 LYS A C 1
ATOM 2136 O O . LYS A 1 269 ? 17.374 5.862 -17.883 1.00 97.75 269 LYS A O 1
ATOM 2141 N N . ARG A 1 270 ? 16.228 7.717 -18.405 1.00 97.75 270 ARG A N 1
ATOM 2142 C CA . ARG A 1 270 ? 17.149 8.616 -17.686 1.00 97.75 270 ARG A CA 1
ATOM 2143 C C . ARG A 1 270 ? 17.208 8.287 -16.199 1.00 97.75 270 ARG A C 1
ATOM 2145 O O . ARG A 1 270 ? 18.283 8.315 -15.619 1.00 97.75 270 ARG A O 1
ATOM 2152 N N . GLU A 1 271 ? 16.068 7.969 -15.589 1.00 96.69 271 GLU A N 1
ATOM 2153 C CA . GLU A 1 271 ? 16.038 7.524 -14.193 1.00 96.69 271 GLU A CA 1
ATOM 2154 C C . GLU A 1 271 ? 16.817 6.222 -13.984 1.00 96.69 271 GLU A C 1
ATOM 2156 O O . GLU A 1 271 ? 17.586 6.127 -13.032 1.00 96.69 271 GLU A O 1
ATOM 2161 N N . LEU A 1 272 ? 16.668 5.252 -14.888 1.00 96.75 272 LEU A N 1
ATOM 2162 C CA . LEU A 1 272 ? 17.420 4.000 -14.848 1.00 96.75 272 LEU A CA 1
ATOM 2163 C C . LEU A 1 272 ? 18.935 4.236 -14.973 1.00 96.75 272 LEU A C 1
ATOM 2165 O O . LEU A 1 272 ? 19.704 3.674 -14.197 1.00 96.75 272 LEU A O 1
ATOM 2169 N N . ASP A 1 273 ? 19.345 5.099 -15.906 1.00 96.56 273 ASP A N 1
ATOM 2170 C CA . ASP A 1 273 ? 20.750 5.452 -16.137 1.00 96.56 273 ASP A CA 1
ATOM 2171 C C . ASP A 1 273 ? 21.355 6.162 -14.899 1.00 96.56 273 ASP A C 1
ATOM 2173 O O . ASP A 1 273 ? 22.493 5.895 -14.521 1.00 96.56 273 ASP A O 1
ATOM 2177 N N . MET A 1 274 ? 20.582 7.009 -14.201 1.00 95.94 274 MET A N 1
ATOM 2178 C CA . MET A 1 274 ? 21.019 7.630 -12.938 1.00 95.94 274 MET A CA 1
ATOM 2179 C C . MET A 1 274 ? 21.202 6.613 -11.807 1.00 95.94 274 MET A C 1
ATOM 2181 O O . MET A 1 274 ? 22.100 6.774 -10.984 1.00 95.94 274 MET A O 1
ATOM 2185 N N . ILE A 1 275 ? 20.354 5.586 -11.715 1.00 94.69 275 ILE A N 1
ATOM 2186 C CA . ILE A 1 275 ? 20.504 4.557 -10.674 1.00 94.69 275 ILE A CA 1
ATOM 2187 C C . ILE A 1 275 ? 21.768 3.746 -10.924 1.00 94.69 275 ILE A C 1
ATOM 2189 O O . ILE A 1 275 ? 22.525 3.523 -9.986 1.00 94.69 275 ILE A O 1
ATOM 2193 N N . GLU A 1 276 ? 22.024 3.357 -12.173 1.00 93.94 276 GLU A N 1
ATOM 2194 C CA . GLU A 1 276 ? 23.235 2.621 -12.546 1.00 93.94 276 GLU A CA 1
ATOM 2195 C C . GLU A 1 276 ? 24.507 3.339 -12.090 1.00 93.94 276 GLU A C 1
ATOM 2197 O O . GLU A 1 276 ? 25.375 2.722 -11.478 1.00 93.94 276 GLU A O 1
ATOM 2202 N N . GLN A 1 277 ? 24.599 4.646 -12.335 1.00 92.75 277 GLN A N 1
ATOM 2203 C CA . GLN A 1 277 ? 25.757 5.453 -11.936 1.00 92.75 277 GLN A CA 1
ATOM 2204 C C . GLN A 1 277 ? 25.965 5.497 -10.414 1.00 92.75 277 GLN A C 1
ATOM 2206 O O . GLN A 1 277 ? 27.068 5.764 -9.946 1.00 92.75 277 GLN A O 1
ATOM 2211 N N . ASN A 1 278 ? 24.913 5.240 -9.633 1.00 90.00 278 ASN A N 1
ATOM 2212 C CA . ASN A 1 278 ? 24.938 5.301 -8.175 1.00 90.00 278 ASN A CA 1
ATOM 2213 C C . ASN A 1 278 ? 25.054 3.928 -7.494 1.00 90.00 278 ASN A C 1
ATOM 2215 O O . ASN A 1 278 ? 25.210 3.883 -6.267 1.00 90.00 278 ASN A O 1
ATOM 2219 N N . LEU A 1 279 ? 24.982 2.823 -8.247 1.00 87.81 279 LEU A N 1
ATOM 2220 C CA . LEU A 1 279 ? 25.172 1.485 -7.690 1.00 87.81 279 LEU A CA 1
ATOM 2221 C C . LEU A 1 279 ? 26.632 1.284 -7.238 1.00 87.81 279 LEU A C 1
ATOM 2223 O O . LEU A 1 279 ? 27.556 1.750 -7.907 1.00 87.81 279 LEU A O 1
ATOM 2227 N N . PRO A 1 280 ? 26.857 0.614 -6.092 1.00 78.19 280 PRO A N 1
ATOM 2228 C CA . PRO A 1 280 ? 28.173 0.524 -5.461 1.00 78.19 280 PRO A CA 1
ATOM 2229 C C . PRO A 1 280 ? 29.237 -0.165 -6.330 1.00 78.19 280 PRO A C 1
ATOM 2231 O O . PRO A 1 280 ? 30.385 0.270 -6.304 1.00 78.19 280 PRO A O 1
ATOM 2234 N N . GLU A 1 281 ? 28.868 -1.160 -7.142 1.00 71.00 281 GLU A N 1
ATOM 2235 C CA . GLU A 1 281 ? 29.812 -1.900 -7.998 1.00 71.00 281 GLU A CA 1
ATOM 2236 C C . GLU A 1 281 ? 30.466 -1.038 -9.094 1.00 71.00 281 GLU A C 1
ATOM 2238 O O . GLU A 1 281 ? 31.570 -1.335 -9.543 1.00 71.00 281 GLU A O 1
ATOM 2243 N N . ASN A 1 282 ? 29.834 0.071 -9.493 1.00 63.50 282 ASN A N 1
ATOM 2244 C CA . ASN A 1 282 ? 30.399 0.982 -10.491 1.00 63.50 282 ASN A CA 1
ATOM 2245 C C . ASN A 1 282 ? 31.405 1.983 -9.902 1.00 63.50 282 ASN A C 1
ATOM 2247 O O . ASN A 1 282 ? 32.118 2.633 -10.663 1.00 63.50 282 ASN A O 1
ATOM 2251 N N . LYS A 1 283 ? 31.481 2.124 -8.571 1.00 59.84 283 LYS A N 1
ATOM 2252 C CA . LYS A 1 283 ? 32.418 3.064 -7.932 1.00 59.84 283 LYS A CA 1
ATOM 2253 C C . LYS A 1 283 ? 33.828 2.487 -7.809 1.00 59.84 283 LYS A C 1
ATOM 2255 O O . LYS A 1 283 ? 34.786 3.192 -8.096 1.00 59.84 283 LYS A O 1
ATOM 2260 N N . SER A 1 284 ? 33.961 1.198 -7.491 1.00 58.62 284 SER A N 1
ATOM 2261 C CA . SER A 1 284 ? 35.273 0.548 -7.347 1.00 58.62 284 SER A CA 1
ATOM 2262 C C . SER A 1 284 ? 36.069 0.506 -8.655 1.00 58.62 284 SER A C 1
ATOM 2264 O O . SER A 1 284 ? 37.275 0.707 -8.642 1.00 58.62 284 SER A O 1
ATOM 2266 N N . ALA A 1 285 ? 35.404 0.328 -9.801 1.00 58.66 285 ALA A N 1
ATOM 2267 C CA . ALA A 1 285 ? 36.079 0.324 -11.101 1.00 58.66 285 ALA A CA 1
ATOM 2268 C C . ALA A 1 285 ? 36.586 1.712 -11.545 1.00 58.66 285 ALA A C 1
ATOM 2270 O O . ALA A 1 285 ? 37.430 1.788 -12.436 1.00 58.66 285 ALA A O 1
ATOM 2271 N N . HIS A 1 286 ? 36.062 2.800 -10.967 1.00 55.41 286 HIS A N 1
ATOM 2272 C CA . HIS A 1 286 ? 36.491 4.157 -11.307 1.00 55.41 286 HIS A CA 1
ATOM 2273 C C . HIS A 1 286 ? 37.656 4.625 -10.422 1.00 55.41 286 HIS A C 1
ATOM 2275 O O . HIS A 1 286 ? 38.602 5.209 -10.946 1.00 55.41 286 HIS A O 1
ATOM 2281 N N . ASP A 1 287 ? 37.638 4.276 -9.131 1.00 58.41 287 ASP A N 1
ATOM 2282 C CA . ASP A 1 287 ? 38.684 4.657 -8.168 1.00 58.41 287 ASP A CA 1
ATOM 2283 C C . ASP A 1 287 ? 40.016 3.899 -8.401 1.00 58.41 287 ASP A C 1
ATOM 2285 O O . ASP A 1 287 ? 41.102 4.454 -8.211 1.00 58.41 287 ASP A O 1
ATOM 2289 N N . ASP A 1 288 ? 39.959 2.656 -8.896 1.00 59.09 288 ASP A N 1
ATOM 2290 C CA . ASP A 1 288 ? 41.157 1.867 -9.235 1.00 59.09 288 ASP A CA 1
ATOM 2291 C C . ASP A 1 288 ? 41.842 2.337 -10.539 1.00 59.09 288 ASP A C 1
ATOM 2293 O O . ASP A 1 288 ? 43.007 2.020 -10.783 1.00 59.09 288 ASP A O 1
ATOM 2297 N N . ALA A 1 289 ? 41.146 3.105 -11.387 1.00 59.41 289 ALA A N 1
ATOM 2298 C CA . ALA A 1 289 ? 41.709 3.646 -12.626 1.00 59.41 289 ALA A CA 1
ATOM 2299 C C . ALA A 1 289 ? 42.462 4.972 -12.406 1.00 59.41 289 ALA A C 1
ATOM 2301 O O . ALA A 1 289 ? 43.454 5.219 -13.085 1.00 59.41 289 ALA A O 1
ATOM 2302 N N . GLU A 1 290 ? 42.041 5.802 -11.444 1.00 57.91 290 GLU A N 1
ATOM 2303 C CA . GLU A 1 290 ? 42.727 7.067 -11.121 1.00 57.91 290 GLU A CA 1
ATOM 2304 C C . GLU A 1 290 ? 44.033 6.866 -10.338 1.00 57.91 290 GLU A C 1
ATOM 2306 O O . GLU A 1 290 ? 44.930 7.697 -10.417 1.00 57.91 290 GLU A O 1
ATOM 2311 N N . THR A 1 291 ? 44.198 5.748 -9.628 1.00 57.66 291 THR A N 1
ATOM 2312 C CA . THR A 1 291 ? 45.437 5.455 -8.882 1.00 57.66 291 THR A CA 1
ATOM 2313 C C . THR A 1 291 ? 46.538 4.800 -9.727 1.00 57.66 291 THR A C 1
ATOM 2315 O O . THR A 1 291 ? 47.663 4.645 -9.249 1.00 57.66 291 THR A O 1
ATOM 2318 N N . ALA A 1 292 ? 46.250 4.439 -10.982 1.00 57.81 292 ALA A N 1
ATOM 2319 C CA . ALA A 1 292 ? 47.205 3.799 -11.888 1.00 57.81 292 ALA A CA 1
ATOM 2320 C C . ALA A 1 292 ? 47.985 4.779 -12.790 1.00 57.81 292 ALA A C 1
ATOM 2322 O O . ALA A 1 292 ? 48.988 4.367 -13.368 1.00 57.81 292 ALA A O 1
ATOM 2323 N N . ASP A 1 293 ? 47.566 6.046 -12.889 1.00 56.53 293 ASP A N 1
ATOM 2324 C CA . ASP A 1 293 ? 48.194 7.063 -13.759 1.00 56.53 293 ASP A CA 1
ATOM 2325 C C . ASP A 1 293 ? 49.227 7.960 -13.037 1.00 56.53 293 ASP A C 1
ATOM 2327 O O . ASP A 1 293 ? 49.846 8.818 -13.664 1.00 56.53 293 ASP A O 1
ATOM 2331 N N . ASP A 1 294 ? 49.466 7.732 -11.740 1.00 54.91 294 ASP A N 1
ATOM 2332 C CA . ASP A 1 294 ? 50.401 8.511 -10.905 1.00 54.91 294 ASP A CA 1
ATOM 2333 C C . ASP A 1 294 ? 51.727 7.775 -10.580 1.00 54.91 294 ASP A C 1
ATOM 2335 O O . ASP A 1 294 ? 52.435 8.151 -9.641 1.00 54.91 294 ASP A O 1
ATOM 2339 N N . ASN A 1 295 ? 52.106 6.745 -11.356 1.00 50.28 295 ASN A N 1
ATOM 2340 C CA . ASN A 1 295 ? 53.413 6.062 -11.252 1.00 50.28 295 ASN A CA 1
ATOM 2341 C C . ASN A 1 295 ? 54.191 6.009 -12.572 1.00 50.28 295 ASN A C 1
ATOM 2343 O O . ASN A 1 295 ? 53.662 5.452 -13.558 1.00 50.28 295 ASN A O 1
#

Secondary structure (DSSP, 8-state):
-------TTS------HHHHHHHHHHHHPPPHHHHHHHHHHHHHTT--GGGS-HHHHHHHHHHHHHHHH--SS---HHHHHHHHHHHHHHHHHHT-HHHHHHHHHHHHHHHHHTT-HHHHHHHHHHHHHHHHHTT-HHHHHHHHHHHHHHHHHHS-HHHHHHHHHHHHTTT--HHHHHHHHHHHT-TT--HHHHHHHHHHHHHHHHHHHHHHH-TTSS---HHHHHHHHHHHHTS-HHHHHHHHHHHHHHHHHHHHT-SS--HHHHHHHHHHHHHHHHSTHHHHHHHHHHTSS--

pLDDT: mean 89.99, std 15.06, range [26.52, 98.69]

Sequence (295 aa):
MLRSVRLYNFIECEAVMAQIEAEARRHSAFEANDMKCRELLLEYWLKNPQDIPPADVNTLRELRMHFAGTSTAPPNAGQNLKRINTLLQLDWMLGDPDQLERDFSAYLSLLRANHLDRMVLFGGQNAIETTAQWGQLDAADRLLGLWLSSAVSQNDIAPILEFAAARRAKGRFWTVARLMEVILKDPRVSGGERFMAQTLHCVTLARLHEMIRDPNHGGRTELDVAQTRWALAHGATENLLAETEASMKAARQAYAAVERHTRQHQTLKRELDMIEQNLPENKSAHDDAETADDN

Radius of gyration: 22.9 Å; chains: 1; bounding box: 85×43×61 Å